Protein AF-A0A2S4UI83-F1 (afdb_monomer_lite)

Radius of gyration: 18.92 Å; chains: 1; bounding box: 52×39×57 Å

Sequence (212 aa):
MAEILNHMSTFKTELYKYRIEGSSITFVKGRKLMTTFDTHEILIRLSNENSVIPFRKQIEPRILQILRGFNLYHNWLSRKGLDLELIGKQNAYEDLLEWFWKILFEGTQGRLPLLGWVAIQYPLRNPEVFFNSDAQKYIVELLSGDLKVTLERCFESSIKLMGYWYQDTSEAMKNRLLVPGQYSGTTYSEDVYFKMVAWILEGKPKPENTQE

Foldseek 3Di:
DVVVVVQPDDDDPQPDKDDDPPFQWIWGWDDADPDPARKTKIWIAGHDPPGGDDCVPFQVVLVLLLLLLLVVVLVVCLVVVNCCVPPVDRPCSVVLVVVLCCQAEPADVQADHNGTIDIDHPPDDPNVSNQVQPLSRLSRCSRHPPDDCDNVNSNVSNVVSVVSVVVVVVVVVVVPVVDDDDDDDDPPDVVVVVVSVCVSVVPDDDPDPPDD

pLDDT: mean 71.03, std 20.49, range [28.72, 94.56]

Organism: NCBI:txid27350

Secondary structure (DSSP, 8-state):
-HHHHHTT---S----EEE-TTSSEEEEEEEEPSSSS-EEEEEEEEB-SSSBPPIIIIIHHHHHHHHHHHHHHHHHHHTTTHHHHHHS-TTTHHHHHHHHHIIIII-BTTB--SSEEEEEESSPSSGGGGG-SHHHHHHHHHHH--S---HHHHHHHHHHHHHHHHHHHHHHHHHHTT-----PPPSSSHHHHHHHHHHHHH----------

Structure (mmCIF, N/CA/C/O backbone):
data_AF-A0A2S4UI83-F1
#
_entry.id   AF-A0A2S4UI83-F1
#
loop_
_atom_site.group_PDB
_atom_site.id
_atom_site.type_symbol
_atom_site.label_atom_id
_atom_site.label_alt_id
_atom_site.label_comp_id
_atom_site.label_asym_id
_atom_site.label_entity_id
_atom_site.label_seq_id
_atom_site.pdbx_PDB_ins_code
_atom_site.Cartn_x
_atom_site.Cartn_y
_atom_site.Cartn_z
_atom_site.occupancy
_atom_site.B_iso_or_equiv
_atom_site.auth_seq_id
_atom_site.auth_comp_id
_atom_site.auth_asym_id
_atom_site.auth_atom_id
_atom_site.pdbx_PDB_model_num
ATOM 1 N N . MET A 1 1 ? 12.923 -9.806 9.312 1.00 36.00 1 MET A N 1
ATOM 2 C CA . MET A 1 1 ? 13.731 -8.568 9.159 1.00 36.00 1 MET A CA 1
ATOM 3 C C . MET A 1 1 ? 14.741 -8.645 8.012 1.00 36.00 1 MET A C 1
ATOM 5 O O . MET A 1 1 ? 14.872 -7.647 7.316 1.00 36.00 1 MET A O 1
ATOM 9 N N . ALA A 1 2 ? 15.401 -9.787 7.765 1.00 31.81 2 ALA A N 1
ATOM 10 C CA . ALA A 1 2 ? 16.357 -9.954 6.657 1.00 31.81 2 ALA A CA 1
ATOM 11 C C . ALA A 1 2 ? 15.720 -10.052 5.247 1.00 31.81 2 ALA A C 1
ATOM 13 O O . ALA A 1 2 ? 16.340 -9.646 4.272 1.00 31.81 2 ALA A O 1
ATOM 14 N N . GLU A 1 3 ? 14.471 -10.509 5.112 1.00 33.22 3 GLU A N 1
ATOM 15 C CA . GLU A 1 3 ? 13.837 -10.658 3.785 1.00 33.22 3 GLU A CA 1
ATOM 16 C C . GLU A 1 3 ? 13.307 -9.361 3.176 1.00 33.22 3 GLU A C 1
ATOM 18 O O . GLU A 1 3 ? 13.450 -9.153 1.978 1.00 33.22 3 GLU A O 1
ATOM 23 N N . ILE A 1 4 ? 12.790 -8.435 3.992 1.00 39.81 4 ILE A N 1
ATOM 24 C CA . ILE A 1 4 ? 12.448 -7.076 3.530 1.00 39.81 4 ILE A CA 1
ATOM 25 C C . ILE A 1 4 ? 13.712 -6.367 3.009 1.00 39.81 4 ILE A C 1
ATOM 27 O O . ILE A 1 4 ? 13.647 -5.587 2.064 1.00 39.81 4 ILE A O 1
ATOM 31 N N . LEU A 1 5 ? 14.876 -6.669 3.601 1.00 39.56 5 LEU A N 1
ATOM 32 C CA . LEU A 1 5 ? 16.176 -6.203 3.114 1.00 39.56 5 LEU A CA 1
ATOM 33 C C . LEU A 1 5 ? 16.547 -6.871 1.781 1.00 39.56 5 LEU A C 1
ATOM 35 O O . LEU A 1 5 ? 16.911 -6.149 0.859 1.00 39.56 5 LEU A O 1
ATOM 39 N N . ASN A 1 6 ? 16.359 -8.187 1.625 1.00 42.47 6 ASN A N 1
ATOM 40 C CA . ASN A 1 6 ? 16.576 -8.870 0.339 1.00 42.47 6 ASN A CA 1
ATOM 41 C C . ASN A 1 6 ? 15.631 -8.388 -0.774 1.00 42.47 6 ASN A C 1
ATOM 43 O O . ASN A 1 6 ? 16.044 -8.310 -1.927 1.00 42.47 6 ASN A O 1
ATOM 47 N N . HIS A 1 7 ? 14.409 -7.971 -0.440 1.00 42.31 7 HIS A N 1
ATOM 48 C CA . HIS A 1 7 ? 13.502 -7.299 -1.372 1.00 42.31 7 HIS A CA 1
ATOM 49 C C . HIS A 1 7 ? 13.848 -5.823 -1.625 1.00 42.31 7 HIS A C 1
ATOM 51 O O . HIS A 1 7 ? 13.119 -5.149 -2.339 1.00 42.31 7 HIS A O 1
ATOM 57 N N . MET A 1 8 ? 14.925 -5.257 -1.080 1.00 43.47 8 MET A N 1
ATOM 58 C CA . MET A 1 8 ? 15.298 -3.861 -1.368 1.00 43.47 8 MET A CA 1
ATOM 59 C C . MET A 1 8 ? 16.784 -3.660 -1.674 1.00 43.47 8 MET A C 1
ATOM 61 O O . MET A 1 8 ? 17.160 -2.590 -2.150 1.00 43.47 8 MET A O 1
ATOM 65 N N . SER A 1 9 ? 17.636 -4.662 -1.451 1.00 47.75 9 SER A N 1
ATOM 66 C CA . SER A 1 9 ? 19.076 -4.553 -1.664 1.00 47.75 9 SER A CA 1
ATOM 67 C C . SER A 1 9 ? 19.537 -5.319 -2.897 1.00 47.75 9 SER A C 1
ATOM 69 O O . SER A 1 9 ? 20.187 -6.355 -2.769 1.00 47.75 9 SER A O 1
ATOM 71 N N . THR A 1 10 ? 19.285 -4.801 -4.103 1.00 42.16 10 THR A N 1
ATOM 72 C CA . THR A 1 10 ? 20.237 -5.024 -5.205 1.00 42.16 10 THR A CA 1
ATOM 73 C C . THR A 1 10 ? 20.115 -4.016 -6.355 1.00 42.16 10 THR A C 1
ATOM 75 O O . THR A 1 10 ? 19.073 -3.881 -6.985 1.00 42.16 10 THR A O 1
ATOM 78 N N . PHE A 1 11 ? 21.268 -3.404 -6.644 1.00 41.50 11 PHE A N 1
ATOM 79 C CA . PHE A 1 11 ? 21.777 -2.855 -7.908 1.00 41.50 11 PHE A CA 1
ATOM 80 C C . PHE A 1 11 ? 22.062 -1.353 -7.995 1.00 41.50 11 PHE A C 1
ATOM 82 O O . PHE A 1 11 ? 21.298 -0.475 -7.616 1.00 41.50 11 PHE A O 1
ATOM 89 N N . LYS A 1 12 ? 23.273 -1.121 -8.508 1.00 41.66 12 LYS A N 1
ATOM 90 C CA . LYS A 1 12 ? 24.118 0.070 -8.429 1.00 41.66 12 LYS A CA 1
ATOM 91 C C . LYS A 1 12 ? 23.926 1.013 -9.625 1.00 41.66 12 LYS A C 1
ATOM 93 O O . LYS A 1 12 ? 24.786 1.844 -9.876 1.00 41.66 12 LYS A O 1
ATOM 98 N N . THR A 1 13 ? 22.817 0.890 -10.350 1.00 43.84 13 THR A N 1
ATOM 99 C CA . THR A 1 13 ? 22.484 1.712 -11.521 1.00 43.84 13 THR A CA 1
ATOM 100 C C . THR A 1 13 ? 20.995 1.533 -11.837 1.00 43.84 13 THR A C 1
ATOM 102 O O . THR A 1 13 ? 20.595 0.556 -12.465 1.00 43.84 13 THR A O 1
ATOM 105 N N . GLU A 1 14 ? 20.150 2.460 -11.380 1.00 55.53 14 GLU A N 1
ATOM 106 C CA . GLU A 1 14 ? 18.719 2.515 -11.725 1.00 55.53 14 GLU A CA 1
ATOM 107 C C . GLU A 1 14 ? 18.548 2.944 -13.197 1.00 55.53 14 GLU A C 1
ATOM 109 O O . GLU A 1 14 ? 18.186 4.078 -13.489 1.00 55.53 14 GLU A O 1
ATOM 114 N N . LEU A 1 15 ? 18.884 2.069 -14.148 1.00 54.88 15 LEU A N 1
ATOM 115 C CA . LEU A 1 15 ? 18.988 2.437 -15.569 1.00 54.88 15 LEU A CA 1
ATOM 116 C C . LEU A 1 15 ? 17.643 2.792 -16.219 1.00 54.88 15 LEU A C 1
ATOM 118 O O . LEU A 1 15 ? 17.623 3.553 -17.180 1.00 54.88 15 LEU A O 1
ATOM 122 N N . TYR A 1 16 ? 16.525 2.276 -15.698 1.00 70.69 16 TYR A N 1
ATOM 123 C CA . TYR A 1 16 ? 15.191 2.562 -16.230 1.00 70.69 16 TYR A CA 1
ATOM 124 C C . TYR A 1 16 ? 14.178 2.736 -15.097 1.00 70.69 16 TYR A C 1
ATOM 126 O O . TYR A 1 16 ? 13.635 1.765 -14.562 1.00 70.69 16 TYR A O 1
ATOM 134 N N . LYS A 1 17 ? 13.938 4.003 -14.746 1.00 85.19 17 LYS A N 1
ATOM 135 C CA . LYS A 1 17 ? 12.901 4.455 -13.815 1.00 85.19 17 LYS A CA 1
ATOM 136 C C . LYS A 1 17 ? 11.744 5.043 -14.620 1.00 85.19 17 LYS A C 1
ATOM 138 O O . LYS A 1 17 ? 11.962 5.932 -15.437 1.00 85.19 17 LYS A O 1
ATOM 143 N N . TYR A 1 18 ? 10.526 4.581 -14.366 1.00 88.69 18 TYR A N 1
ATOM 144 C CA . TYR A 1 18 ? 9.310 5.126 -14.968 1.00 88.69 18 TYR A CA 1
ATOM 145 C C . TYR A 1 18 ? 8.289 5.428 -13.869 1.00 88.69 18 TYR A C 1
ATOM 147 O O . TYR A 1 18 ? 7.994 4.568 -13.042 1.00 88.69 18 TYR A O 1
ATOM 155 N N . ARG A 1 19 ? 7.781 6.661 -13.830 1.00 90.62 19 ARG A N 1
ATOM 156 C CA . ARG A 1 19 ? 6.755 7.105 -12.879 1.00 90.62 19 ARG A CA 1
ATOM 157 C C . ARG A 1 19 ? 5.430 7.223 -13.619 1.00 90.62 19 ARG A C 1
ATOM 159 O O . ARG A 1 19 ? 5.404 7.792 -14.706 1.00 90.62 19 ARG A O 1
ATOM 166 N N . ILE A 1 20 ? 4.360 6.698 -13.028 1.00 90.12 20 ILE A N 1
ATOM 167 C CA . ILE A 1 20 ? 3.009 6.871 -13.571 1.00 90.12 20 ILE A CA 1
ATOM 168 C C . ILE A 1 20 ? 2.641 8.355 -13.461 1.00 90.12 20 ILE A C 1
ATOM 170 O O . ILE A 1 20 ? 2.800 8.961 -12.398 1.00 90.12 20 ILE A O 1
ATOM 174 N N . GLU A 1 21 ? 2.172 8.945 -14.557 1.00 87.62 21 GLU A N 1
ATOM 175 C CA . GLU A 1 21 ? 1.769 10.351 -14.592 1.00 87.62 21 GLU A CA 1
ATOM 176 C C . GLU A 1 21 ? 0.662 10.631 -13.561 1.00 87.62 21 GLU A C 1
ATOM 178 O O . GLU A 1 21 ? -0.257 9.833 -13.381 1.00 87.62 21 GLU A O 1
ATOM 183 N N . GLY A 1 22 ? 0.788 11.735 -12.817 1.00 86.44 22 GLY A N 1
ATOM 184 C CA . GLY A 1 22 ? -0.161 12.105 -11.760 1.00 86.44 22 GLY A CA 1
ATOM 185 C C . GLY A 1 22 ? -0.155 11.211 -10.509 1.00 86.44 22 GLY A C 1
ATOM 186 O O . GLY A 1 22 ? -0.971 11.421 -9.619 1.00 86.44 22 GLY A O 1
ATOM 187 N N . SER A 1 23 ? 0.754 10.236 -10.398 1.00 90.31 23 SER A N 1
ATOM 188 C CA . SER A 1 23 ? 0.826 9.300 -9.267 1.00 90.31 23 SER A CA 1
ATOM 189 C C . SER A 1 23 ? 2.215 9.274 -8.631 1.00 90.31 23 SER A C 1
ATOM 191 O O . SER A 1 23 ? 3.221 9.562 -9.272 1.00 90.31 23 SER A O 1
ATOM 193 N N . SER A 1 24 ? 2.313 8.910 -7.351 1.00 93.44 24 SER A N 1
ATOM 194 C CA . SER A 1 24 ? 3.603 8.683 -6.675 1.00 93.44 24 SER A CA 1
ATOM 195 C C . SER A 1 24 ? 4.208 7.310 -6.994 1.00 93.44 24 SER A C 1
ATOM 197 O O . SER A 1 24 ? 5.341 7.027 -6.604 1.00 93.44 24 SER A O 1
ATOM 199 N N . ILE A 1 25 ? 3.489 6.447 -7.717 1.00 94.56 25 ILE A N 1
ATOM 200 C CA . ILE A 1 25 ? 3.951 5.104 -8.074 1.00 94.56 25 ILE A CA 1
ATOM 201 C C . ILE A 1 25 ? 5.057 5.180 -9.123 1.00 94.56 25 ILE A C 1
ATOM 203 O O . ILE A 1 25 ? 4.928 5.795 -10.182 1.00 94.56 25 ILE A O 1
ATOM 207 N N . THR A 1 26 ? 6.160 4.511 -8.818 1.00 93.06 26 THR A N 1
ATOM 208 C CA . THR A 1 26 ? 7.341 4.428 -9.663 1.00 93.06 26 THR A CA 1
ATOM 209 C C . THR A 1 26 ? 7.757 2.980 -9.834 1.00 93.06 26 THR A C 1
ATOM 211 O O . THR A 1 26 ? 7.937 2.254 -8.857 1.00 93.06 26 THR A O 1
ATOM 214 N N . PHE A 1 27 ? 8.005 2.608 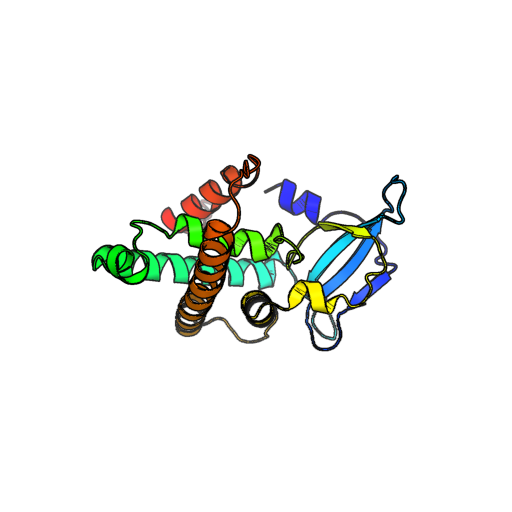-11.081 1.00 91.94 27 PHE A N 1
ATOM 215 C CA . PHE A 1 27 ? 8.629 1.360 -11.468 1.00 91.94 27 PHE A CA 1
ATOM 216 C C . PHE A 1 27 ? 10.127 1.553 -11.661 1.00 91.94 27 PHE A C 1
ATOM 218 O O . PHE A 1 27 ? 10.575 2.508 -12.303 1.00 91.94 27 PHE A O 1
ATOM 225 N N . VAL A 1 28 ? 10.906 0.616 -11.136 1.00 89.75 28 VAL A N 1
ATOM 226 C CA . VAL A 1 28 ? 12.334 0.494 -11.416 1.00 89.75 28 VAL A CA 1
ATOM 227 C C . VAL A 1 28 ? 12.568 -0.862 -12.044 1.00 89.75 28 VAL A C 1
ATOM 229 O O . VAL A 1 28 ? 12.290 -1.897 -11.437 1.00 89.75 28 VAL A O 1
ATOM 232 N N . LYS A 1 29 ? 13.071 -0.851 -13.277 1.00 87.81 29 LYS A N 1
ATOM 233 C CA . LYS A 1 29 ? 13.387 -2.075 -14.001 1.00 87.81 29 LYS A CA 1
ATOM 234 C C . LYS A 1 29 ? 14.590 -2.762 -13.356 1.00 87.81 29 LYS A C 1
ATOM 236 O O . LYS A 1 29 ? 15.672 -2.183 -13.290 1.00 87.81 29 LYS A O 1
ATOM 241 N N . GLY A 1 30 ? 14.390 -3.991 -12.902 1.00 84.50 30 GLY A N 1
ATOM 242 C CA . GLY A 1 30 ? 15.438 -4.898 -12.458 1.00 84.50 30 GLY A CA 1
ATOM 243 C C . GLY A 1 30 ? 15.904 -5.823 -13.579 1.00 84.50 30 GLY A C 1
ATOM 244 O O . GLY A 1 30 ? 15.916 -5.464 -14.762 1.00 84.50 30 GLY A O 1
ATOM 245 N N . ARG A 1 31 ? 16.317 -7.036 -13.203 1.00 82.12 31 ARG A N 1
ATOM 246 C CA . ARG A 1 31 ? 16.837 -8.028 -14.152 1.00 82.12 31 ARG A CA 1
ATOM 247 C C . ARG A 1 31 ? 15.729 -8.616 -15.026 1.00 82.12 31 ARG A C 1
ATOM 249 O O . ARG A 1 31 ? 14.580 -8.760 -14.611 1.00 82.12 31 ARG A O 1
ATOM 256 N N . LYS A 1 32 ? 16.108 -9.003 -16.242 1.00 83.38 32 LYS A N 1
ATOM 257 C CA . LYS A 1 32 ? 15.276 -9.836 -17.110 1.00 83.38 32 LYS A CA 1
ATOM 258 C C . LYS A 1 32 ? 15.255 -11.264 -16.571 1.00 83.38 32 LYS A C 1
ATOM 260 O O . LYS A 1 32 ? 16.303 -11.799 -16.210 1.00 83.38 32 LYS A O 1
ATOM 265 N N . LEU A 1 33 ? 14.077 -11.869 -16.528 1.00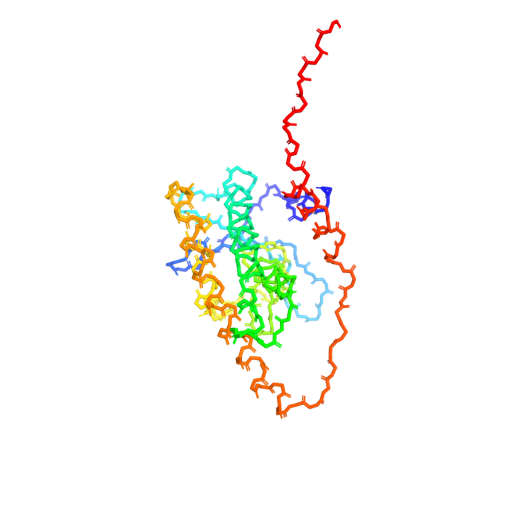 81.19 33 LEU A N 1
ATOM 266 C CA . LEU A 1 33 ? 13.908 -13.265 -16.149 1.00 81.19 33 LEU A CA 1
ATOM 267 C C . LEU A 1 33 ? 14.013 -14.151 -17.393 1.00 81.19 33 LEU A C 1
ATOM 269 O O . LEU A 1 33 ? 13.542 -13.785 -18.471 1.00 81.19 33 LEU A O 1
ATOM 273 N N . MET A 1 34 ? 14.639 -15.323 -17.253 1.00 71.75 34 MET A N 1
ATOM 274 C CA . MET A 1 34 ? 14.716 -16.314 -18.330 1.00 71.75 34 MET A CA 1
ATOM 275 C C . MET A 1 34 ? 13.373 -17.031 -18.475 1.00 71.75 34 MET A C 1
ATOM 277 O O . MET A 1 34 ? 13.178 -18.143 -17.998 1.00 71.75 34 MET A O 1
ATOM 281 N N . THR A 1 35 ? 12.431 -16.350 -19.119 1.00 70.62 35 THR A N 1
ATOM 282 C CA . THR A 1 35 ? 11.109 -16.874 -19.469 1.00 70.62 35 THR A CA 1
ATOM 283 C C . THR A 1 35 ? 10.884 -16.765 -20.975 1.00 70.62 35 THR A C 1
ATOM 285 O O . THR A 1 35 ? 11.589 -16.023 -21.655 1.00 70.62 35 THR A O 1
ATOM 288 N N . THR A 1 36 ? 9.881 -17.467 -21.504 1.00 62.25 36 THR A N 1
ATOM 289 C CA . THR A 1 36 ? 9.474 -17.381 -22.920 1.00 62.25 36 THR A CA 1
ATOM 290 C C . THR A 1 36 ? 8.979 -15.987 -23.332 1.00 62.25 36 THR A C 1
ATOM 292 O O . THR A 1 36 ? 9.009 -15.657 -24.514 1.00 62.25 36 THR A O 1
ATOM 295 N N . PHE A 1 37 ? 8.563 -15.156 -22.371 1.00 71.44 37 PHE A N 1
ATOM 296 C CA . PHE A 1 37 ? 8.134 -13.768 -22.571 1.00 71.44 37 PHE A CA 1
ATOM 297 C C . PHE A 1 37 ? 9.197 -12.765 -22.092 1.00 71.44 37 PHE A C 1
ATOM 299 O O . PHE A 1 37 ? 10.112 -13.128 -21.350 1.00 71.44 37 PHE A O 1
ATOM 306 N N . ASP A 1 38 ? 9.062 -11.486 -22.475 1.00 80.31 38 ASP A N 1
ATOM 307 C CA . ASP A 1 38 ? 9.945 -10.387 -22.038 1.00 80.31 38 ASP A CA 1
ATOM 308 C C . ASP A 1 38 ? 9.658 -9.949 -20.583 1.00 80.31 38 ASP A C 1
ATOM 310 O O . ASP A 1 38 ? 9.356 -8.794 -20.271 1.00 80.31 38 ASP A O 1
ATOM 314 N N . THR A 1 39 ? 9.697 -10.925 -19.677 1.00 87.00 39 THR A N 1
ATOM 315 C CA . THR A 1 39 ? 9.399 -10.771 -18.255 1.00 87.00 39 THR A CA 1
ATOM 316 C C . THR A 1 39 ? 10.611 -10.217 -17.524 1.00 87.00 39 THR A C 1
ATOM 318 O O . THR A 1 39 ? 11.738 -10.684 -17.697 1.00 87.00 39 THR A O 1
ATOM 321 N N . HIS A 1 40 ? 10.375 -9.235 -16.668 1.00 86.50 40 HIS A N 1
ATOM 322 C CA . HIS A 1 40 ? 11.391 -8.595 -15.852 1.00 86.50 40 HIS A CA 1
ATOM 323 C C . HIS A 1 40 ? 10.943 -8.558 -14.393 1.00 86.50 40 HIS A C 1
ATOM 325 O O . HIS A 1 40 ? 9.750 -8.487 -14.099 1.00 86.50 40 HIS A O 1
ATOM 331 N N . GLU A 1 41 ? 11.912 -8.570 -13.483 1.00 88.81 41 GLU A N 1
ATOM 332 C CA . GLU A 1 41 ? 11.679 -8.143 -12.108 1.00 88.81 41 GLU A CA 1
ATOM 333 C C . GLU A 1 41 ? 11.566 -6.624 -12.093 1.00 88.81 41 GLU A C 1
ATOM 335 O O . GLU A 1 41 ? 12.480 -5.921 -12.524 1.00 88.81 41 GLU A O 1
ATOM 340 N N . ILE A 1 42 ? 10.442 -6.113 -11.612 1.00 89.06 42 ILE A N 1
ATOM 341 C CA . ILE A 1 42 ? 10.159 -4.689 -11.511 1.00 89.06 42 ILE A CA 1
ATOM 342 C C . ILE A 1 42 ? 9.927 -4.355 -10.044 1.00 89.06 42 ILE A C 1
ATOM 344 O O . ILE A 1 42 ? 9.073 -4.954 -9.395 1.00 89.06 42 ILE A O 1
ATOM 348 N N . LEU A 1 43 ? 10.675 -3.385 -9.525 1.00 89.69 43 LEU A N 1
ATOM 349 C CA . LEU A 1 43 ? 10.438 -2.836 -8.196 1.00 89.69 43 LEU A CA 1
ATOM 350 C C . LEU A 1 43 ? 9.400 -1.723 -8.294 1.00 89.69 43 LEU A C 1
ATOM 352 O O . LEU A 1 43 ? 9.626 -0.716 -8.969 1.00 89.69 43 LEU A O 1
ATOM 356 N N . ILE A 1 44 ? 8.296 -1.891 -7.577 1.00 91.25 44 ILE A N 1
ATOM 357 C CA . ILE A 1 44 ? 7.281 -0.869 -7.356 1.00 91.25 44 ILE A CA 1
ATOM 358 C C . ILE A 1 44 ? 7.620 -0.147 -6.052 1.00 91.25 44 ILE A C 1
ATOM 360 O O . ILE A 1 44 ? 7.839 -0.764 -5.005 1.00 91.25 44 ILE A O 1
ATOM 364 N N . ARG A 1 45 ? 7.708 1.180 -6.112 1.00 92.88 45 ARG A N 1
ATOM 365 C CA . ARG A 1 45 ? 7.981 2.035 -4.951 1.00 92.88 45 ARG A CA 1
ATOM 366 C C . ARG A 1 45 ? 7.324 3.398 -5.103 1.00 92.88 45 ARG A C 1
ATOM 368 O O . ARG A 1 45 ? 6.951 3.795 -6.204 1.00 92.88 45 ARG A O 1
ATOM 375 N N . LEU A 1 46 ? 7.263 4.149 -4.008 1.00 93.56 46 LEU A N 1
ATOM 376 C CA . LEU A 1 46 ? 6.737 5.512 -4.013 1.00 93.56 46 LEU A CA 1
ATOM 377 C C . LEU A 1 46 ? 7.862 6.541 -4.167 1.00 93.56 46 LEU A C 1
ATOM 379 O O . LEU A 1 46 ? 8.928 6.421 -3.559 1.00 93.56 46 LEU A O 1
ATOM 383 N N . SER A 1 47 ? 7.639 7.546 -5.006 1.00 90.69 47 SER A N 1
ATOM 384 C CA . SER A 1 47 ? 8.539 8.682 -5.210 1.00 90.69 47 SER A CA 1
ATOM 385 C C . SER A 1 47 ? 7.742 9.977 -5.313 1.00 90.69 47 SER A C 1
ATOM 387 O O . SER A 1 47 ? 6.665 9.997 -5.907 1.00 90.69 47 SER A O 1
ATOM 389 N N . ASN A 1 48 ? 8.323 11.056 -4.801 1.00 85.94 48 ASN A N 1
ATOM 390 C CA . ASN A 1 48 ? 7.870 12.418 -5.061 1.00 85.94 48 ASN A CA 1
ATOM 391 C C . ASN A 1 48 ? 8.531 12.925 -6.356 1.00 85.94 48 ASN A C 1
ATOM 393 O O . ASN A 1 48 ? 9.306 12.205 -6.992 1.00 85.94 48 ASN A O 1
ATOM 397 N N . GLU A 1 49 ? 8.247 14.169 -6.750 1.00 78.88 49 GLU A N 1
ATOM 398 C CA . GLU A 1 49 ? 8.800 14.781 -7.974 1.00 78.88 49 GLU A CA 1
ATOM 399 C C . GLU A 1 49 ? 10.324 14.676 -8.055 1.00 78.88 49 GLU A C 1
ATOM 401 O O . GLU A 1 49 ? 10.868 14.327 -9.101 1.00 78.88 49 GLU A O 1
ATOM 406 N N . ASN A 1 50 ? 10.998 14.873 -6.921 1.00 76.19 50 ASN A N 1
ATOM 407 C CA . ASN A 1 50 ? 12.447 15.046 -6.888 1.00 76.19 50 ASN A CA 1
ATOM 408 C C . ASN A 1 50 ? 13.203 13.859 -6.278 1.00 76.19 50 ASN A C 1
ATOM 410 O O . ASN A 1 50 ? 14.425 13.784 -6.398 1.00 76.19 50 ASN A O 1
ATOM 414 N N . SER A 1 51 ? 12.526 12.932 -5.593 1.00 85.38 51 SER A N 1
ATOM 415 C CA . SER A 1 51 ? 13.214 11.886 -4.828 1.00 85.38 51 SER A CA 1
ATOM 416 C C . SER A 1 51 ? 12.344 10.671 -4.524 1.00 85.38 51 SER A C 1
ATOM 418 O O . SER A 1 51 ? 11.116 10.715 -4.548 1.00 85.38 51 SER A O 1
ATOM 420 N N . VAL A 1 52 ? 13.007 9.550 -4.241 1.00 87.88 52 VAL A N 1
ATOM 421 C CA . VAL A 1 52 ? 12.357 8.328 -3.755 1.00 87.88 52 VAL A CA 1
ATOM 422 C C . VAL A 1 52 ? 11.952 8.528 -2.301 1.00 87.88 52 VAL A C 1
ATOM 424 O O . VAL A 1 52 ? 12.757 9.003 -1.496 1.00 87.88 52 VAL A O 1
ATOM 427 N N . ILE A 1 53 ? 10.734 8.121 -1.948 1.00 88.56 53 ILE A N 1
ATOM 428 C CA . ILE A 1 53 ? 10.266 8.182 -0.566 1.00 88.56 53 ILE A CA 1
ATOM 429 C C . ILE A 1 53 ? 10.929 7.036 0.213 1.00 88.56 53 ILE A C 1
ATOM 431 O O . ILE A 1 53 ? 10.745 5.863 -0.126 1.00 88.56 53 ILE A O 1
ATOM 435 N N . PRO A 1 54 ? 11.717 7.328 1.261 1.00 86.19 54 PRO A N 1
ATOM 436 C CA . PRO A 1 54 ? 12.441 6.301 1.994 1.00 86.19 54 PRO A CA 1
ATOM 437 C C . PRO A 1 54 ? 11.474 5.437 2.808 1.00 86.19 54 PRO A C 1
ATOM 439 O O . PRO A 1 54 ? 10.844 5.920 3.752 1.00 86.19 54 PRO A O 1
ATOM 442 N N . PHE A 1 55 ? 11.424 4.138 2.499 1.00 84.12 55 PHE A N 1
ATOM 443 C CA . PHE A 1 55 ? 10.494 3.201 3.133 1.00 84.12 55 PHE A CA 1
ATOM 444 C C . PHE A 1 55 ? 10.564 3.249 4.668 1.00 84.12 55 PHE A C 1
ATOM 446 O O . PHE A 1 55 ? 9.586 3.594 5.318 1.00 84.12 55 PHE A O 1
ATOM 453 N N . ARG A 1 56 ? 11.749 3.021 5.250 1.00 82.94 56 ARG A N 1
ATOM 454 C CA . ARG A 1 56 ? 11.955 2.971 6.712 1.00 82.94 56 ARG A CA 1
ATOM 455 C C . ARG A 1 56 ? 11.684 4.294 7.433 1.00 82.94 56 ARG A C 1
ATOM 457 O O . ARG A 1 56 ? 11.261 4.300 8.582 1.00 82.94 56 ARG A O 1
ATOM 464 N N . LYS A 1 57 ? 11.988 5.425 6.788 1.00 83.62 57 LYS A N 1
ATOM 465 C CA . LYS A 1 57 ? 11.908 6.746 7.434 1.00 83.62 57 LYS A CA 1
ATOM 466 C C . LYS A 1 57 ? 10.534 7.393 7.289 1.00 83.62 57 LYS A C 1
ATOM 468 O O . LYS A 1 57 ? 10.200 8.242 8.106 1.00 83.62 57 LYS A O 1
ATOM 473 N N . GLN A 1 58 ? 9.776 7.037 6.253 1.00 86.06 58 GLN A N 1
ATOM 474 C CA . GLN A 1 58 ? 8.515 7.707 5.933 1.00 86.06 58 GLN A CA 1
ATOM 475 C C . GLN A 1 58 ? 7.353 6.737 5.719 1.00 86.06 58 GLN A C 1
ATOM 477 O O . GLN A 1 58 ? 6.312 6.933 6.333 1.00 86.06 58 GLN A O 1
ATOM 482 N N . ILE A 1 59 ? 7.511 5.684 4.916 1.00 88.94 59 ILE A N 1
ATOM 483 C CA . ILE A 1 59 ? 6.394 4.787 4.568 1.00 88.94 59 ILE A CA 1
ATOM 484 C C . ILE A 1 59 ? 6.019 3.874 5.743 1.00 88.94 59 ILE A C 1
ATOM 486 O O . ILE A 1 59 ? 4.864 3.841 6.155 1.00 88.94 59 ILE A O 1
ATOM 490 N N . GLU A 1 60 ? 6.987 3.160 6.318 1.00 87.25 60 GLU A N 1
ATOM 491 C CA . GLU A 1 60 ? 6.766 2.212 7.417 1.00 87.25 60 GLU A CA 1
ATOM 492 C C . GLU A 1 60 ? 6.120 2.874 8.649 1.00 87.25 60 GLU A C 1
ATOM 494 O O . GLU A 1 60 ? 5.117 2.345 9.129 1.00 87.25 60 GLU A O 1
ATOM 499 N N . PRO A 1 61 ? 6.572 4.052 9.132 1.00 85.94 61 PRO A N 1
ATOM 500 C CA . PRO A 1 61 ? 5.888 4.745 10.224 1.00 85.94 61 PRO A CA 1
ATOM 501 C C . PRO A 1 61 ? 4.412 5.051 9.936 1.00 85.94 61 PRO A C 1
ATOM 503 O O . PRO A 1 61 ? 3.584 4.940 10.839 1.00 85.94 61 PRO A O 1
ATOM 506 N N . ARG A 1 62 ? 4.072 5.397 8.686 1.00 88.25 62 ARG A N 1
ATOM 507 C CA . ARG A 1 62 ? 2.690 5.681 8.266 1.00 88.25 62 ARG A CA 1
ATOM 508 C C . ARG A 1 62 ? 1.846 4.411 8.219 1.00 88.25 62 ARG A C 1
ATOM 510 O O . ARG A 1 62 ? 0.726 4.416 8.721 1.00 88.25 62 ARG A O 1
ATOM 517 N N . ILE A 1 63 ? 2.398 3.312 7.700 1.00 89.50 63 ILE A N 1
ATOM 518 C CA . ILE A 1 63 ? 1.756 1.989 7.747 1.00 89.50 63 ILE A CA 1
ATOM 519 C C . ILE A 1 63 ? 1.455 1.614 9.203 1.00 89.50 63 ILE A C 1
ATOM 521 O O . ILE A 1 63 ? 0.314 1.306 9.532 1.00 89.50 63 ILE A O 1
ATOM 525 N N . LEU A 1 64 ? 2.439 1.717 10.102 1.00 87.75 64 LEU A N 1
ATOM 526 C CA . LEU A 1 64 ? 2.257 1.399 11.523 1.00 87.75 64 LEU A CA 1
ATOM 527 C C . LEU A 1 64 ? 1.183 2.268 12.191 1.00 87.75 64 LEU A C 1
ATOM 529 O O . LEU A 1 64 ? 0.451 1.799 13.059 1.00 87.75 64 LEU A O 1
ATOM 533 N N . GLN A 1 65 ? 1.074 3.534 11.799 1.00 85.00 65 GLN A N 1
ATOM 534 C CA . GLN A 1 65 ? 0.041 4.441 12.291 1.00 85.00 65 GLN A CA 1
ATOM 535 C C . GLN A 1 65 ? -1.366 4.061 11.819 1.00 85.00 65 GLN A C 1
ATOM 537 O O . GLN A 1 65 ? -2.295 4.102 12.626 1.00 85.00 65 GLN A O 1
ATOM 542 N N . ILE A 1 66 ? -1.516 3.642 10.560 1.00 88.19 66 ILE A N 1
ATOM 543 C CA . ILE A 1 66 ? -2.777 3.105 10.029 1.00 88.19 66 ILE A CA 1
ATOM 544 C C . ILE A 1 66 ? -3.158 1.826 10.786 1.00 88.19 66 ILE A C 1
ATOM 546 O O . ILE A 1 66 ? -4.270 1.722 11.295 1.00 88.19 66 ILE A O 1
ATOM 550 N N . LEU A 1 67 ? -2.213 0.897 10.963 1.00 87.88 67 LEU A N 1
ATOM 551 C CA . LEU A 1 67 ? -2.442 -0.349 11.705 1.00 87.88 67 LEU A CA 1
ATOM 552 C C . LEU A 1 67 ? -2.878 -0.094 13.155 1.00 87.88 67 LEU A C 1
ATOM 554 O O . LEU A 1 67 ? -3.774 -0.761 13.667 1.00 87.88 67 LEU A O 1
ATOM 558 N N . ARG A 1 68 ? -2.289 0.907 13.821 1.00 84.75 68 ARG A N 1
ATOM 559 C CA . ARG A 1 68 ? -2.734 1.335 15.157 1.00 84.75 68 ARG A CA 1
ATOM 560 C C . ARG A 1 68 ? -4.175 1.836 15.144 1.00 84.75 68 ARG A C 1
ATOM 562 O O . ARG A 1 68 ? -4.925 1.509 16.058 1.00 84.75 68 ARG A O 1
ATOM 569 N N . GLY A 1 69 ? -4.561 2.612 14.134 1.00 83.44 69 GLY A N 1
ATOM 570 C CA . GLY A 1 69 ? -5.933 3.093 13.995 1.00 83.44 69 GLY A CA 1
ATOM 571 C C . GLY A 1 69 ? -6.929 1.955 13.748 1.00 83.44 69 GLY A C 1
ATOM 572 O O . GLY A 1 69 ? -7.958 1.914 14.424 1.00 83.44 69 GLY A O 1
ATOM 573 N N . PHE A 1 70 ? -6.589 0.977 12.900 1.00 86.31 70 PHE A N 1
ATOM 574 C CA . PHE A 1 70 ? -7.387 -0.245 12.739 1.00 86.31 70 PHE A CA 1
ATOM 575 C C . PHE A 1 70 ? -7.559 -0.995 14.061 1.00 86.31 70 PHE A C 1
ATOM 577 O O . PHE A 1 70 ? -8.681 -1.342 14.422 1.00 86.31 70 PHE A O 1
ATOM 584 N N . ASN A 1 71 ? -6.474 -1.196 14.816 1.00 83.38 71 ASN A N 1
ATOM 585 C CA . ASN A 1 71 ? -6.532 -1.895 16.100 1.00 83.38 71 ASN A CA 1
ATOM 586 C C . ASN A 1 71 ? -7.443 -1.173 17.106 1.00 83.38 71 ASN A C 1
ATOM 588 O O . ASN A 1 71 ? -8.250 -1.795 17.794 1.00 83.38 71 ASN A O 1
ATOM 592 N N . LEU A 1 72 ? -7.330 0.155 17.206 1.00 77.19 72 LEU A N 1
ATOM 593 C CA . LEU A 1 72 ? -8.161 0.948 18.114 1.00 77.19 72 LEU A CA 1
ATOM 594 C C . LEU A 1 72 ? -9.642 0.860 17.741 1.00 77.19 72 LEU A C 1
ATOM 596 O O . LEU A 1 72 ? -10.485 0.702 18.624 1.00 77.19 72 LEU A O 1
ATOM 600 N N . TYR A 1 73 ? -9.952 0.922 16.447 1.00 71.56 73 TYR A N 1
ATOM 601 C CA . TYR A 1 73 ? -11.326 0.844 15.972 1.00 71.56 73 TYR A CA 1
ATOM 602 C C . TYR A 1 73 ? -11.926 -0.555 16.147 1.00 71.56 73 TYR A C 1
ATOM 604 O O . TYR A 1 73 ? -13.041 -0.669 16.650 1.00 71.56 73 TYR A O 1
ATOM 612 N N . HIS A 1 74 ? -11.174 -1.620 15.847 1.00 71.75 74 HIS A N 1
ATOM 613 C CA . HIS A 1 74 ? -11.620 -2.990 16.104 1.00 71.75 74 HIS A CA 1
ATOM 614 C C . HIS A 1 74 ? -11.926 -3.222 17.589 1.00 71.75 74 HIS A C 1
ATOM 616 O O . HIS A 1 74 ? -13.003 -3.699 17.937 1.00 71.75 74 HIS A O 1
ATOM 622 N N . ASN A 1 75 ? -11.026 -2.804 18.485 1.00 71.44 75 ASN A N 1
ATOM 623 C CA . ASN A 1 75 ? -11.260 -2.912 19.925 1.00 71.44 75 ASN A CA 1
ATOM 624 C C . ASN A 1 75 ? -12.495 -2.116 20.377 1.00 71.44 75 ASN A C 1
ATOM 626 O O . ASN A 1 75 ? -13.184 -2.519 21.315 1.00 71.44 75 ASN A O 1
ATOM 630 N N . TRP A 1 76 ? -12.785 -0.986 19.729 1.00 66.88 76 TRP A N 1
ATOM 631 C CA . TRP A 1 76 ? -13.966 -0.182 20.024 1.00 66.88 76 TRP A CA 1
ATOM 632 C C . TRP A 1 76 ? -15.267 -0.839 19.532 1.00 66.88 76 TRP A C 1
ATOM 634 O O . TRP A 1 76 ? -16.216 -0.933 20.313 1.00 66.88 76 TRP A O 1
ATOM 644 N N . LEU A 1 77 ? -15.303 -1.349 18.294 1.00 63.41 77 LEU A N 1
ATOM 645 C CA . LEU A 1 77 ? -16.467 -2.048 17.735 1.00 63.41 77 LEU A CA 1
ATOM 646 C C . LEU A 1 77 ? -16.756 -3.371 18.447 1.00 63.41 77 LEU A C 1
ATOM 648 O O . LEU A 1 77 ? -17.903 -3.630 18.818 1.00 63.41 77 LEU A O 1
ATOM 652 N N . SER A 1 78 ? -15.721 -4.176 18.694 1.00 64.12 78 SER A N 1
ATOM 653 C CA . SER A 1 78 ? -15.833 -5.468 19.377 1.00 64.12 78 SER A CA 1
ATOM 654 C C . SER A 1 78 ? -16.419 -5.305 20.785 1.00 64.12 78 SER A C 1
ATOM 656 O O . SER A 1 78 ? -17.375 -5.990 21.150 1.00 64.12 78 SER A O 1
ATOM 658 N N . ARG A 1 79 ? -15.976 -4.285 21.542 1.00 62.91 79 ARG A N 1
ATOM 659 C CA . ARG A 1 79 ? -16.548 -3.935 22.862 1.00 62.91 79 ARG A CA 1
ATOM 660 C C . ARG A 1 79 ? -18.032 -3.566 22.828 1.00 62.91 79 ARG A C 1
ATOM 662 O O . ARG A 1 79 ? -18.678 -3.576 23.875 1.00 62.91 79 ARG A O 1
ATOM 669 N N . LYS A 1 80 ? -18.561 -3.186 21.667 1.00 63.50 80 LYS A N 1
ATOM 670 C CA . LYS A 1 80 ? -19.965 -2.811 21.470 1.00 63.50 80 LYS A CA 1
ATOM 671 C C . LYS A 1 80 ? -20.770 -3.876 20.722 1.00 63.50 80 LYS A C 1
ATOM 673 O O . LYS A 1 80 ? -21.951 -3.651 20.497 1.00 63.50 80 LYS A O 1
ATOM 678 N N . GLY A 1 81 ? -20.165 -5.010 20.353 1.00 58.78 81 GLY A N 1
ATOM 679 C CA . GLY A 1 81 ? -20.812 -6.050 19.544 1.00 58.78 81 GLY A CA 1
ATOM 680 C C . GLY A 1 81 ? -21.101 -5.630 18.097 1.00 58.78 81 GLY A C 1
ATOM 681 O O . GLY A 1 81 ? -21.754 -6.370 17.367 1.00 58.78 81 GLY A O 1
ATOM 682 N N . LEU A 1 82 ? -20.595 -4.469 17.669 1.00 57.47 82 LEU A N 1
ATOM 683 C CA . LEU A 1 82 ? -20.926 -3.849 16.385 1.00 57.47 82 LEU A CA 1
ATOM 684 C C . LEU A 1 82 ? -20.285 -4.562 15.192 1.00 57.47 82 LEU A C 1
ATOM 686 O O . LEU A 1 82 ? -20.804 -4.452 14.087 1.00 57.47 82 LEU A O 1
ATOM 690 N N . ASP A 1 83 ? -19.200 -5.317 15.395 1.00 56.22 83 ASP A N 1
ATOM 691 C CA . ASP A 1 83 ? -18.635 -6.172 14.342 1.00 56.22 83 ASP A CA 1
ATOM 692 C C . ASP A 1 83 ? -19.707 -7.161 13.842 1.00 56.22 83 ASP A C 1
ATOM 694 O O . ASP A 1 83 ? -19.966 -7.281 12.651 1.00 56.22 83 ASP A O 1
ATOM 698 N N . LEU A 1 84 ? -20.451 -7.808 14.740 1.00 58.38 84 LEU A N 1
ATOM 699 C CA . LEU A 1 84 ? -21.491 -8.743 14.311 1.00 58.38 84 LEU A CA 1
ATOM 700 C C . LEU A 1 84 ? -22.619 -8.045 13.528 1.00 58.38 84 LEU A C 1
ATOM 702 O O . LEU A 1 84 ? -23.097 -8.594 12.539 1.00 58.38 84 LEU A O 1
ATOM 706 N N . GLU A 1 85 ? -23.018 -6.840 13.938 1.00 54.00 85 GLU A N 1
ATOM 707 C CA . GLU A 1 85 ? -24.093 -6.079 13.285 1.00 54.00 85 GLU A CA 1
ATOM 708 C C . GLU A 1 85 ? -23.685 -5.500 11.926 1.00 54.00 85 GLU A C 1
ATOM 710 O O . GLU A 1 85 ? -24.477 -5.517 10.985 1.00 54.00 85 GLU A O 1
ATOM 715 N N . LEU A 1 86 ? -22.459 -4.988 11.806 1.00 52.94 86 LEU A N 1
ATOM 716 C CA . LEU A 1 86 ? -22.000 -4.299 10.601 1.00 52.94 86 LEU A CA 1
ATOM 717 C C . LEU A 1 86 ? -21.561 -5.270 9.504 1.00 52.94 86 LEU A C 1
ATOM 719 O O . LEU A 1 86 ? -21.706 -4.960 8.322 1.00 52.94 86 LEU A O 1
ATOM 723 N N . ILE A 1 87 ? -20.989 -6.416 9.883 1.00 55.38 87 ILE A N 1
ATOM 724 C CA . ILE A 1 87 ? -20.279 -7.292 8.937 1.00 55.38 87 ILE A CA 1
ATOM 725 C C . ILE A 1 87 ? -20.667 -8.758 9.036 1.00 55.38 87 ILE A C 1
ATOM 727 O O . ILE A 1 87 ? -20.135 -9.582 8.293 1.00 55.38 87 ILE A O 1
ATOM 731 N N . GLY A 1 88 ? -21.580 -9.106 9.947 1.00 55.22 88 GLY A N 1
ATOM 732 C CA . GLY A 1 88 ? -22.059 -10.478 10.117 1.00 55.22 88 GLY A CA 1
ATOM 733 C C . GLY A 1 88 ? -20.979 -11.462 10.572 1.00 55.22 88 GLY A C 1
ATOM 734 O O . GLY A 1 88 ? -21.209 -12.670 10.552 1.00 55.22 88 GLY A O 1
ATOM 735 N N . LYS A 1 89 ? -19.799 -10.969 10.973 1.00 63.03 89 LYS A N 1
ATOM 736 C CA . LYS A 1 89 ? -18.646 -11.767 11.395 1.00 63.03 89 LYS A CA 1
ATOM 737 C C . LYS A 1 89 ? -18.100 -11.211 12.705 1.00 63.03 89 LYS A C 1
ATOM 739 O O . LYS A 1 89 ? -17.854 -10.017 12.830 1.00 63.03 89 LYS A O 1
ATOM 744 N N . GLN A 1 90 ? -17.870 -12.090 13.676 1.00 60.22 90 GLN A N 1
ATOM 745 C CA . GLN A 1 90 ? -17.088 -11.739 14.861 1.00 60.22 90 GLN A CA 1
ATOM 746 C C . GLN A 1 90 ? -15.595 -11.743 14.509 1.00 60.22 90 GLN A C 1
ATOM 748 O O . GLN A 1 90 ? -15.132 -12.643 13.811 1.00 60.22 90 GLN A O 1
ATOM 753 N N . ASN A 1 91 ? -14.841 -10.765 15.017 1.00 65.12 91 ASN A N 1
ATOM 754 C CA . ASN A 1 91 ? -13.379 -10.691 14.888 1.00 65.12 91 ASN A CA 1
ATOM 755 C C . ASN A 1 91 ? -12.854 -10.646 13.441 1.00 65.12 91 ASN A C 1
ATOM 757 O O . ASN A 1 91 ? -11.914 -11.349 13.087 1.00 65.12 91 ASN A O 1
ATOM 761 N N . ALA A 1 92 ? -13.412 -9.785 12.592 1.00 72.75 92 ALA A N 1
ATOM 762 C CA . ALA A 1 92 ? -12.933 -9.634 11.212 1.00 72.75 92 ALA A CA 1
ATOM 763 C C . ALA A 1 92 ? -11.694 -8.731 11.057 1.00 72.75 92 ALA A C 1
ATOM 765 O O . ALA A 1 92 ? -11.342 -8.320 9.953 1.00 72.75 92 ALA A O 1
ATOM 766 N N . TYR A 1 93 ? -11.033 -8.406 12.165 1.00 80.19 93 TYR A N 1
ATOM 767 C CA . TYR A 1 93 ? -9.813 -7.610 12.166 1.00 80.19 93 TYR A CA 1
ATOM 768 C C . TYR A 1 93 ? -8.688 -8.271 11.371 1.00 80.19 93 TYR A C 1
ATOM 770 O O . TYR A 1 93 ? -7.990 -7.590 10.627 1.00 80.19 93 TYR A O 1
ATOM 778 N N . GLU A 1 94 ? -8.545 -9.592 11.480 1.00 82.25 94 GLU A N 1
ATOM 779 C CA . GLU A 1 94 ? -7.514 -10.333 10.748 1.00 82.25 94 GLU A CA 1
ATOM 780 C C . GLU A 1 94 ? -7.735 -10.241 9.233 1.00 82.25 94 GLU A C 1
ATOM 782 O O . GLU A 1 94 ? -6.801 -9.937 8.497 1.00 82.25 94 GLU A O 1
ATOM 787 N N . ASP A 1 95 ? -8.986 -10.374 8.778 1.00 83.50 95 ASP A N 1
ATOM 788 C CA . ASP A 1 95 ? -9.362 -10.227 7.367 1.00 83.50 95 ASP A CA 1
ATOM 789 C C . ASP A 1 95 ? -9.062 -8.812 6.839 1.00 83.50 95 ASP A C 1
ATOM 791 O O . ASP A 1 95 ? -8.600 -8.652 5.707 1.00 83.50 95 ASP A O 1
ATOM 795 N N . LEU A 1 96 ? -9.317 -7.774 7.648 1.00 85.62 96 LEU A N 1
ATOM 796 C CA . LEU A 1 96 ? -8.987 -6.386 7.308 1.00 85.62 96 LEU A CA 1
ATOM 797 C C . LEU A 1 96 ? -7.471 -6.200 7.165 1.00 85.62 96 LEU A C 1
ATOM 799 O O . LEU A 1 96 ? -7.008 -5.549 6.225 1.00 85.62 96 LEU A O 1
ATOM 803 N N . LEU A 1 97 ? -6.694 -6.765 8.092 1.00 88.88 97 LEU A N 1
ATOM 804 C CA . LEU A 1 97 ? -5.237 -6.705 8.044 1.00 88.88 97 LEU A CA 1
ATOM 805 C C . LEU A 1 97 ? -4.681 -7.453 6.830 1.00 88.88 97 LEU A C 1
ATOM 807 O O . LEU A 1 97 ? -3.809 -6.923 6.141 1.00 88.88 97 LEU A O 1
ATOM 811 N N . GLU A 1 98 ? -5.207 -8.641 6.539 1.00 88.88 98 GLU A N 1
ATOM 812 C CA . GLU A 1 98 ? -4.841 -9.431 5.364 1.00 88.88 98 GLU A CA 1
ATOM 813 C C . GLU A 1 98 ? -5.167 -8.674 4.068 1.00 88.88 98 GLU A C 1
ATOM 815 O O . GLU A 1 98 ? -4.321 -8.569 3.178 1.00 88.88 98 GLU A O 1
ATOM 820 N N . TRP A 1 99 ? -6.361 -8.080 3.965 1.00 90.56 99 TRP A N 1
ATOM 821 C CA . TRP A 1 99 ? -6.751 -7.245 2.824 1.00 90.56 99 TRP A CA 1
ATOM 822 C C . TRP A 1 99 ? -5.798 -6.062 2.627 1.00 90.56 99 TRP A C 1
ATOM 824 O O . TRP A 1 99 ? -5.320 -5.818 1.515 1.00 90.56 99 TRP A O 1
ATOM 834 N N . PHE A 1 100 ? -5.470 -5.354 3.708 1.00 92.19 100 PHE A N 1
ATOM 835 C CA . PHE A 1 100 ? -4.564 -4.213 3.649 1.00 92.19 100 PHE A CA 1
ATOM 836 C C . PHE A 1 100 ? -3.152 -4.636 3.224 1.00 92.19 100 PHE A C 1
ATOM 838 O O . PHE A 1 100 ? -2.522 -3.973 2.395 1.00 92.19 100 PHE A O 1
ATOM 845 N N . TRP A 1 101 ? -2.671 -5.773 3.735 1.00 90.81 101 TRP A N 1
ATOM 846 C CA . TRP A 1 101 ? -1.371 -6.332 3.372 1.00 90.81 101 TRP A CA 1
ATOM 847 C C . TRP A 1 101 ? -1.302 -6.729 1.896 1.00 90.81 101 TRP A C 1
ATOM 849 O O . TRP A 1 101 ? -0.335 -6.386 1.209 1.00 90.81 101 TRP A O 1
ATOM 859 N N . LYS A 1 102 ? -2.365 -7.357 1.378 1.00 90.56 102 LYS A N 1
ATOM 860 C CA . LYS A 1 102 ? -2.477 -7.712 -0.040 1.00 90.56 102 LYS A CA 1
ATOM 861 C C . LYS A 1 102 ? -2.372 -6.497 -0.946 1.00 90.56 102 LYS A C 1
ATOM 863 O O . LYS A 1 102 ? -1.627 -6.533 -1.921 1.00 90.56 102 LYS A O 1
ATOM 868 N N . ILE A 1 103 ? -3.049 -5.397 -0.613 1.00 92.69 103 ILE A N 1
ATOM 869 C CA . ILE A 1 103 ? -2.951 -4.159 -1.401 1.00 92.69 103 ILE A CA 1
ATOM 870 C C . ILE A 1 103 ? -1.519 -3.616 -1.408 1.00 92.69 103 ILE A C 1
ATOM 872 O O . ILE A 1 103 ? -1.023 -3.169 -2.446 1.00 92.69 103 ILE A O 1
ATOM 876 N N . LEU A 1 104 ? -0.848 -3.644 -0.258 1.00 91.75 104 LEU A N 1
ATOM 877 C CA . LEU A 1 104 ? 0.492 -3.089 -0.138 1.00 91.75 104 LEU A CA 1
ATOM 878 C C . LEU A 1 104 ? 1.550 -3.926 -0.862 1.00 91.75 104 LEU A C 1
ATOM 880 O O . LEU A 1 104 ? 2.374 -3.333 -1.555 1.00 91.75 104 LEU A O 1
ATOM 884 N N . PHE A 1 105 ? 1.538 -5.255 -0.714 1.00 89.94 105 PHE A N 1
ATOM 885 C CA . PHE A 1 105 ? 2.719 -6.081 -1.007 1.00 89.94 105 PHE A CA 1
ATOM 886 C C . PHE A 1 105 ? 2.490 -7.292 -1.915 1.00 89.94 105 PHE A C 1
ATOM 888 O O . PHE A 1 105 ? 3.445 -7.747 -2.538 1.00 89.94 105 PHE A O 1
ATOM 895 N N . GLU A 1 106 ? 1.264 -7.804 -2.038 1.00 85.75 106 GLU A N 1
ATOM 896 C CA . GLU A 1 106 ? 1.005 -9.029 -2.822 1.00 85.75 106 GLU A CA 1
ATOM 897 C C . GLU A 1 106 ? 0.297 -8.747 -4.155 1.00 85.75 106 GLU A C 1
ATOM 899 O O . GLU A 1 106 ? 0.517 -9.441 -5.146 1.00 85.75 106 GLU A O 1
ATOM 904 N N . GLY A 1 107 ? -0.517 -7.692 -4.209 1.00 80.25 107 GLY A N 1
ATOM 905 C CA . GLY A 1 107 ? -1.457 -7.460 -5.295 1.00 80.25 107 GLY A CA 1
ATOM 906 C C . GLY A 1 107 ? -2.694 -8.347 -5.164 1.00 80.25 107 GLY A C 1
ATOM 907 O O . GLY A 1 107 ? -2.828 -9.174 -4.266 1.00 80.25 107 GLY A O 1
ATOM 908 N N . THR A 1 108 ? -3.648 -8.150 -6.066 1.00 75.62 108 THR A N 1
ATOM 909 C CA . THR A 1 108 ? -4.858 -8.983 -6.166 1.00 75.62 108 THR A CA 1
ATOM 910 C C . THR A 1 108 ? -5.134 -9.280 -7.638 1.00 75.62 108 THR A C 1
ATOM 912 O O . THR A 1 108 ? -4.396 -8.834 -8.516 1.00 75.62 108 THR A O 1
ATOM 915 N N . GLN A 1 109 ? -6.165 -10.065 -7.952 1.00 77.31 109 GLN A N 1
ATOM 916 C CA . GLN A 1 109 ? -6.457 -10.419 -9.341 1.00 77.31 109 GLN A CA 1
ATOM 917 C C . GLN A 1 109 ? -6.674 -9.154 -10.193 1.00 77.31 109 GLN A C 1
ATOM 919 O O . GLN A 1 109 ? -7.608 -8.390 -9.970 1.00 77.31 109 GLN A O 1
ATOM 924 N N . GLY A 1 110 ? -5.777 -8.924 -11.157 1.00 82.25 110 GLY A N 1
ATOM 925 C CA . GLY A 1 110 ? -5.799 -7.743 -12.027 1.00 82.25 110 GLY A CA 1
ATOM 926 C C . GLY A 1 110 ? -5.216 -6.457 -11.424 1.00 82.25 110 GLY A C 1
ATOM 927 O O . GLY A 1 110 ? -5.224 -5.435 -12.104 1.00 82.25 110 GLY A O 1
ATOM 928 N N . ARG A 1 111 ? -4.682 -6.483 -10.195 1.00 89.38 111 ARG A N 1
ATOM 929 C CA . ARG A 1 111 ? -4.097 -5.313 -9.515 1.00 89.38 111 ARG A CA 1
ATOM 930 C C . ARG A 1 111 ? -2.687 -5.624 -9.016 1.00 89.38 111 ARG A C 1
ATOM 932 O O . ARG A 1 111 ? -2.458 -6.669 -8.410 1.00 89.38 111 ARG A O 1
ATOM 939 N N . LEU A 1 112 ? -1.751 -4.704 -9.226 1.00 92.88 112 LEU A N 1
ATOM 940 C CA . LEU A 1 112 ? -0.380 -4.841 -8.723 1.00 92.88 112 LEU A CA 1
ATOM 941 C C . LEU A 1 112 ? -0.270 -4.334 -7.272 1.00 92.88 112 LEU A C 1
ATOM 943 O O . LEU A 1 112 ? -1.030 -3.444 -6.883 1.00 92.88 112 LEU A O 1
ATOM 947 N N . PRO A 1 113 ? 0.666 -4.861 -6.462 1.00 93.62 113 PRO A N 1
ATOM 948 C CA . PRO A 1 113 ? 0.949 -4.308 -5.142 1.00 93.62 113 PRO A CA 1
ATOM 949 C C . PRO A 1 113 ? 1.494 -2.884 -5.237 1.00 93.62 113 PRO A C 1
ATOM 951 O O . PRO A 1 113 ? 2.155 -2.518 -6.209 1.00 93.62 113 PRO A O 1
ATOM 954 N N . LEU A 1 114 ? 1.256 -2.077 -4.204 1.00 94.12 114 LEU A N 1
ATOM 955 C CA . LEU A 1 114 ? 1.765 -0.703 -4.145 1.00 94.12 114 LEU A CA 1
ATOM 956 C C . LEU A 1 114 ? 3.277 -0.618 -3.902 1.00 94.12 114 LEU A C 1
ATOM 958 O O . LEU A 1 114 ? 3.889 0.410 -4.201 1.00 94.12 114 LEU A O 1
ATOM 962 N N . LEU A 1 115 ? 3.874 -1.659 -3.321 1.00 92.19 115 LEU A N 1
ATOM 963 C CA . LEU A 1 115 ? 5.266 -1.699 -2.895 1.00 92.19 115 LEU A CA 1
ATOM 964 C C . LEU A 1 115 ? 5.851 -3.102 -3.090 1.00 92.19 115 LEU A C 1
ATOM 966 O O . LEU A 1 115 ? 5.204 -4.100 -2.796 1.00 92.19 115 LEU A O 1
ATOM 970 N N . GLY A 1 116 ? 7.119 -3.170 -3.490 1.00 89.31 116 GLY A N 1
ATOM 971 C CA . GLY A 1 116 ? 7.876 -4.422 -3.559 1.00 89.31 116 GLY A CA 1
ATOM 972 C C . GLY A 1 116 ? 8.182 -4.876 -4.983 1.00 89.31 116 GLY A C 1
ATOM 973 O O . GLY A 1 116 ? 7.965 -4.147 -5.950 1.00 89.31 116 GLY A O 1
ATOM 974 N N . TRP A 1 117 ? 8.763 -6.068 -5.106 1.00 86.38 117 TRP A N 1
ATOM 975 C CA . TRP A 1 117 ? 9.156 -6.633 -6.397 1.00 86.38 117 TRP A CA 1
ATOM 976 C C . TRP A 1 117 ? 8.040 -7.470 -7.002 1.00 86.38 117 TRP A C 1
ATOM 978 O O . TRP A 1 117 ? 7.450 -8.304 -6.323 1.00 86.38 117 TRP A O 1
ATOM 988 N N . VAL A 1 118 ? 7.829 -7.303 -8.304 1.00 88.94 118 VAL A N 1
ATOM 989 C CA . VAL A 1 118 ? 6.915 -8.126 -9.099 1.00 88.94 118 VAL A CA 1
ATOM 990 C C . VAL A 1 118 ? 7.613 -8.648 -10.348 1.00 88.94 118 VAL A C 1
ATOM 992 O O . VAL A 1 118 ? 8.463 -7.972 -10.925 1.00 88.94 118 VAL A O 1
ATOM 995 N N . ALA A 1 119 ? 7.243 -9.848 -10.787 1.00 88.69 119 ALA A N 1
ATOM 996 C CA . ALA A 1 119 ? 7.681 -10.410 -12.059 1.00 88.69 119 ALA A CA 1
ATOM 997 C C . ALA A 1 119 ? 6.584 -10.194 -13.106 1.00 88.69 119 ALA A C 1
ATOM 999 O O . ALA A 1 119 ? 5.518 -10.801 -13.020 1.00 88.69 119 ALA A O 1
ATOM 1000 N N . ILE A 1 120 ? 6.829 -9.316 -14.079 1.00 88.00 120 ILE A N 1
ATOM 1001 C CA . ILE A 1 120 ? 5.824 -8.920 -15.075 1.00 88.00 120 ILE A CA 1
ATOM 1002 C C . ILE A 1 120 ? 6.443 -8.714 -16.454 1.00 88.00 120 ILE A C 1
ATOM 1004 O O . ILE A 1 120 ? 7.636 -8.436 -16.586 1.00 88.00 120 ILE A O 1
ATOM 1008 N N . GLN A 1 121 ? 5.620 -8.818 -17.496 1.00 88.38 121 GLN A N 1
ATOM 1009 C CA . GLN A 1 121 ? 6.009 -8.363 -1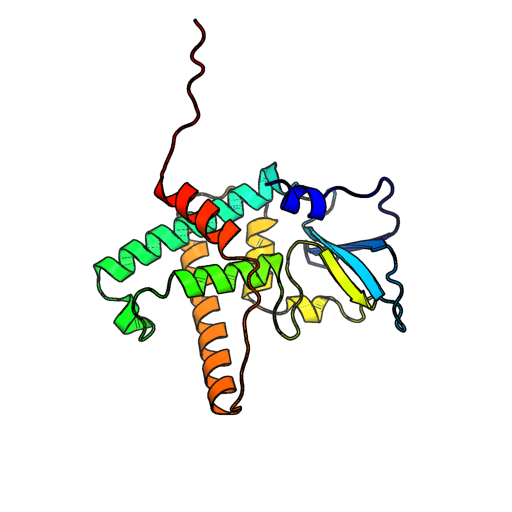8.828 1.00 88.38 121 GLN A CA 1
ATOM 1010 C C . GLN A 1 121 ? 6.226 -6.849 -18.799 1.00 88.38 121 GLN A C 1
ATOM 1012 O O . GLN A 1 121 ? 5.406 -6.110 -18.252 1.00 88.38 121 GLN A O 1
ATOM 1017 N N . TYR A 1 122 ? 7.340 -6.389 -19.364 1.00 84.38 122 TYR A N 1
ATOM 1018 C CA . TYR A 1 122 ? 7.726 -4.983 -19.298 1.00 84.38 122 TYR A CA 1
ATOM 1019 C C . TYR A 1 122 ? 8.323 -4.510 -20.632 1.00 84.38 122 TYR A C 1
ATOM 1021 O O . TYR A 1 122 ? 9.156 -5.228 -21.181 1.00 84.38 122 TYR A O 1
ATOM 1029 N N . PRO A 1 123 ? 7.982 -3.305 -21.138 1.00 85.81 123 PRO A N 1
ATOM 1030 C CA . PRO A 1 123 ? 7.165 -2.263 -20.504 1.00 85.81 123 PRO A CA 1
ATOM 1031 C C . PRO A 1 123 ? 5.674 -2.614 -20.428 1.00 85.81 123 PRO A C 1
ATOM 1033 O O . PRO A 1 123 ? 5.119 -3.226 -21.339 1.00 85.81 123 PRO A O 1
ATOM 1036 N N . LEU A 1 124 ? 5.024 -2.203 -19.336 1.00 85.50 124 LEU A N 1
ATOM 1037 C CA . LEU A 1 124 ? 3.572 -2.309 -19.197 1.00 85.50 124 LEU A CA 1
ATOM 1038 C C . LEU A 1 124 ? 2.878 -1.345 -20.162 1.00 85.50 124 LEU A C 1
ATOM 1040 O O . LEU A 1 124 ? 3.274 -0.186 -20.285 1.00 85.50 124 LEU A O 1
ATOM 1044 N N . ARG A 1 125 ? 1.804 -1.811 -20.802 1.00 87.06 125 ARG A N 1
ATOM 1045 C CA . ARG A 1 125 ? 0.852 -0.941 -21.504 1.00 87.06 125 ARG A CA 1
ATOM 1046 C C . ARG A 1 125 ? -0.200 -0.475 -20.497 1.00 87.06 125 ARG A C 1
ATOM 1048 O O . ARG A 1 125 ? -0.765 -1.321 -19.812 1.00 87.06 125 ARG A O 1
ATOM 1055 N N . ASN A 1 126 ? -0.457 0.829 -20.431 1.00 88.31 126 ASN A N 1
ATOM 1056 C CA . ASN A 1 126 ? -1.455 1.456 -19.549 1.00 88.31 126 ASN A CA 1
ATOM 1057 C C . ASN A 1 126 ? -1.324 1.041 -18.063 1.00 88.31 126 ASN A C 1
ATOM 1059 O O . ASN A 1 126 ? -2.236 0.427 -17.498 1.00 88.31 126 ASN A O 1
ATOM 1063 N N . PRO A 1 127 ? -0.168 1.303 -17.423 1.00 89.12 127 PRO A N 1
ATOM 1064 C CA . PRO A 1 127 ? 0.127 0.844 -16.064 1.00 89.12 127 PRO A CA 1
ATOM 1065 C C . PRO A 1 127 ? -0.872 1.323 -14.996 1.00 89.12 127 PRO A C 1
ATOM 1067 O O . PRO A 1 127 ? -1.060 0.649 -13.986 1.00 89.12 127 PRO A O 1
ATOM 1070 N N . GLU A 1 128 ? -1.534 2.454 -15.216 1.00 90.00 128 GLU A N 1
ATOM 1071 C CA . GLU A 1 128 ? -2.575 3.029 -14.360 1.00 90.00 128 GLU A CA 1
ATOM 1072 C C . GLU A 1 128 ? -3.763 2.087 -14.110 1.00 90.00 128 GLU A C 1
ATOM 1074 O O . GLU A 1 128 ? -4.373 2.137 -13.041 1.00 90.00 128 GLU A O 1
ATOM 1079 N N . VAL A 1 129 ? -4.054 1.169 -15.039 1.00 89.94 129 VAL A N 1
ATOM 1080 C CA . VAL A 1 129 ? -5.148 0.195 -14.894 1.00 89.94 129 VAL A CA 1
ATOM 1081 C C . VAL A 1 129 ? -4.909 -0.751 -13.712 1.00 89.94 129 VAL A C 1
ATOM 1083 O O . VAL A 1 129 ? -5.866 -1.171 -13.067 1.00 89.94 129 VAL A O 1
ATOM 1086 N N . PHE A 1 130 ? -3.650 -1.038 -13.367 1.00 90.38 130 PHE A N 1
ATOM 1087 C CA . PHE A 1 130 ? -3.302 -1.937 -12.259 1.00 90.38 130 PHE A CA 1
ATOM 1088 C C . PHE A 1 130 ? -3.413 -1.290 -10.866 1.00 90.38 130 PHE A C 1
ATOM 1090 O O . PHE A 1 130 ? -3.267 -1.994 -9.861 1.00 90.38 130 PHE A O 1
ATOM 1097 N N . PHE A 1 131 ? -3.660 0.025 -10.806 1.00 91.25 131 PHE A N 1
ATOM 1098 C CA . PHE A 1 131 ? -3.751 0.828 -9.577 1.00 91.25 131 PHE A CA 1
ATOM 1099 C C . PHE A 1 131 ? -5.046 1.641 -9.500 1.00 91.25 131 PHE A C 1
ATOM 1101 O O . PHE A 1 131 ? -5.097 2.726 -8.918 1.00 91.25 131 PHE A O 1
ATOM 1108 N N . ASN A 1 132 ? -6.09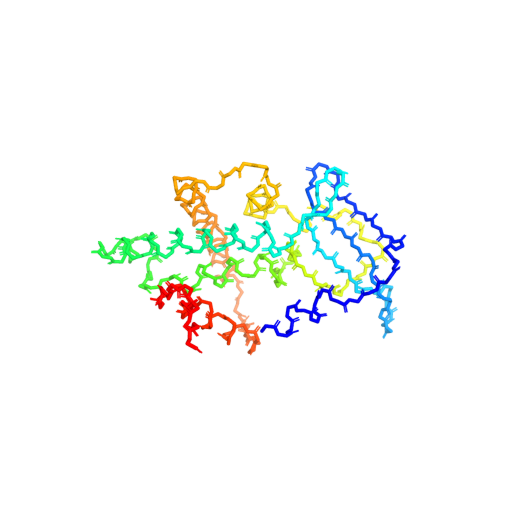9 1.148 -10.145 1.00 85.81 132 ASN A N 1
ATOM 1109 C CA . ASN A 1 132 ? -7.326 1.903 -10.349 1.00 85.81 132 ASN A CA 1
ATOM 1110 C C . ASN A 1 132 ? -8.315 1.832 -9.175 1.00 85.81 132 ASN A C 1
ATOM 1112 O O . ASN A 1 132 ? -9.326 2.537 -9.233 1.00 85.81 132 ASN A O 1
ATOM 1116 N N . SER A 1 133 ? -8.041 1.049 -8.122 1.00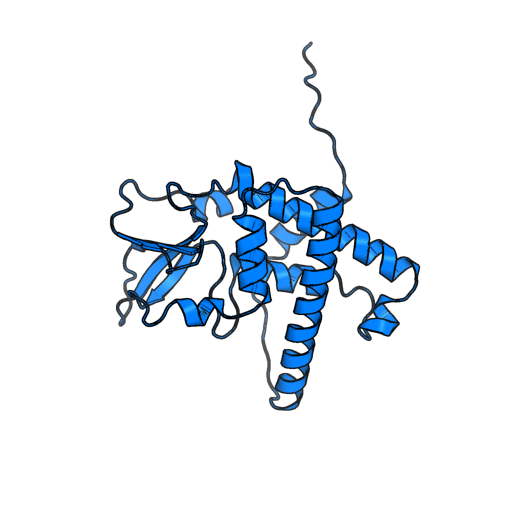 89.19 133 SER A N 1
ATOM 1117 C CA . SER A 1 133 ? -8.938 0.972 -6.966 1.00 89.19 133 SER A CA 1
ATOM 1118 C C . SER A 1 133 ? -8.845 2.224 -6.095 1.00 89.19 133 SER A C 1
ATOM 1120 O O . SER A 1 133 ? -7.768 2.792 -5.888 1.00 89.19 133 SER A O 1
ATOM 1122 N N . ASP A 1 134 ? -9.980 2.653 -5.550 1.00 89.31 134 ASP A N 1
ATOM 1123 C CA . ASP A 1 134 ? -10.026 3.838 -4.688 1.00 89.31 134 ASP A CA 1
ATOM 1124 C C . ASP A 1 134 ? -9.244 3.623 -3.385 1.00 89.31 134 ASP A C 1
ATOM 1126 O O . ASP A 1 134 ? -8.622 4.557 -2.874 1.00 89.31 134 ASP A O 1
ATOM 1130 N N . ALA A 1 135 ? -9.167 2.373 -2.915 1.00 91.56 135 ALA A N 1
ATOM 1131 C CA . ALA A 1 135 ? -8.289 1.972 -1.823 1.00 91.56 135 ALA A CA 1
ATOM 1132 C C . ALA A 1 135 ? -6.808 2.189 -2.170 1.00 91.56 135 ALA A C 1
ATOM 1134 O O . ALA A 1 135 ? -6.087 2.822 -1.401 1.00 91.56 135 ALA A O 1
ATOM 1135 N N . GLN A 1 136 ? -6.348 1.712 -3.335 1.00 93.31 136 GLN A N 1
ATOM 1136 C CA . GLN A 1 136 ? -4.958 1.873 -3.770 1.00 93.31 136 GLN A CA 1
ATOM 1137 C C . GLN A 1 136 ? -4.587 3.349 -3.903 1.00 93.31 136 GLN A C 1
ATOM 1139 O O . GLN A 1 136 ? -3.568 3.766 -3.356 1.00 93.31 136 GLN A O 1
ATOM 1144 N N . LYS A 1 137 ? -5.430 4.150 -4.567 1.00 92.50 137 LYS A N 1
ATOM 1145 C CA . LYS A 1 137 ? -5.209 5.597 -4.725 1.00 92.50 137 LYS A CA 1
ATOM 1146 C C . LYS A 1 137 ? -5.097 6.293 -3.372 1.00 92.50 137 LYS A C 1
ATOM 1148 O O . LYS A 1 137 ? -4.135 7.016 -3.127 1.00 92.50 137 LYS A O 1
ATOM 1153 N N . TYR A 1 138 ? -6.029 6.008 -2.465 1.00 92.25 138 TYR A N 1
ATOM 1154 C CA . TYR A 1 138 ? -6.039 6.622 -1.144 1.00 92.25 138 TYR A CA 1
ATOM 1155 C C . TYR A 1 138 ? -4.821 6.224 -0.297 1.00 92.25 138 TYR A C 1
ATOM 1157 O O . TYR A 1 138 ? -4.223 7.066 0.372 1.00 92.25 138 TYR A O 1
ATOM 1165 N N . ILE A 1 139 ? -4.400 4.957 -0.353 1.00 93.31 139 ILE A N 1
ATOM 1166 C CA . ILE A 1 139 ? -3.190 4.497 0.341 1.00 93.31 139 ILE A CA 1
ATOM 1167 C C . ILE A 1 139 ? -1.948 5.167 -0.251 1.00 93.31 139 ILE A C 1
ATOM 1169 O O . ILE A 1 139 ? -1.080 5.603 0.502 1.00 93.31 139 ILE A O 1
ATOM 1173 N N . VAL A 1 140 ? -1.858 5.302 -1.578 1.00 93.62 140 VAL A N 1
ATOM 1174 C CA . VAL A 1 140 ? -0.747 6.019 -2.220 1.00 93.62 140 VAL A CA 1
ATOM 1175 C C . VAL A 1 140 ? -0.669 7.452 -1.704 1.00 93.62 140 VAL A C 1
ATOM 1177 O O . VAL A 1 140 ? 0.409 7.877 -1.291 1.00 93.62 140 VAL A O 1
ATOM 1180 N N . GLU A 1 141 ? -1.784 8.179 -1.651 1.00 90.88 141 GLU A N 1
ATOM 1181 C CA . GLU A 1 141 ? -1.834 9.544 -1.110 1.00 90.88 141 GLU A CA 1
ATOM 1182 C C . GLU A 1 141 ? -1.397 9.599 0.360 1.00 90.88 141 GLU A C 1
ATOM 1184 O O . GLU A 1 141 ? -0.573 10.434 0.734 1.00 90.88 141 GLU A O 1
ATOM 1189 N N . LEU A 1 142 ? -1.879 8.674 1.194 1.00 89.94 142 LEU A N 1
ATOM 1190 C CA . LEU A 1 142 ? -1.516 8.609 2.612 1.00 89.94 142 LEU A CA 1
ATOM 1191 C C . LEU A 1 142 ? -0.026 8.350 2.837 1.00 89.94 142 LEU A C 1
ATOM 1193 O O . LEU A 1 142 ? 0.591 8.965 3.715 1.00 89.94 142 LEU A O 1
ATOM 1197 N N . LEU A 1 143 ? 0.544 7.425 2.065 1.00 90.75 143 LEU A N 1
ATOM 1198 C CA . LEU A 1 143 ? 1.934 7.003 2.203 1.00 90.75 143 LEU A CA 1
ATOM 1199 C C . LEU A 1 143 ? 2.913 7.982 1.555 1.00 90.75 143 LEU A C 1
ATOM 1201 O O . LEU A 1 143 ? 4.056 8.063 2.008 1.00 90.75 143 LEU A O 1
ATOM 1205 N N . SER A 1 144 ? 2.481 8.708 0.519 1.00 90.00 144 SER A N 1
ATOM 1206 C CA . SER A 1 144 ? 3.336 9.644 -0.223 1.00 90.00 144 SER A CA 1
ATOM 1207 C C . SER A 1 144 ? 3.154 11.115 0.150 1.00 90.00 144 SER A C 1
ATOM 1209 O O . SER A 1 144 ? 4.037 11.918 -0.130 1.00 90.00 144 SER A O 1
ATOM 1211 N N . GLY A 1 145 ? 2.055 11.479 0.813 1.00 83.75 145 GLY A N 1
ATOM 1212 C CA . GLY A 1 145 ? 1.756 12.867 1.150 1.00 83.75 145 GLY A CA 1
ATOM 1213 C C . GLY A 1 145 ? 2.693 13.469 2.201 1.00 83.75 145 GLY A C 1
ATOM 1214 O O . GLY A 1 145 ? 3.022 12.836 3.201 1.00 83.75 145 GLY A O 1
ATOM 1215 N N . ASP A 1 146 ? 3.033 14.748 2.050 1.00 72.31 146 ASP A N 1
ATOM 1216 C CA . ASP A 1 146 ? 3.904 15.490 2.984 1.00 72.31 146 ASP A CA 1
ATOM 1217 C C . ASP A 1 146 ? 3.247 15.781 4.343 1.00 72.31 146 ASP A C 1
ATOM 1219 O O . ASP A 1 146 ? 3.884 16.196 5.314 1.00 72.31 146 ASP A O 1
ATOM 1223 N N . LEU A 1 147 ? 1.944 15.534 4.431 1.00 68.75 147 LEU A N 1
ATOM 1224 C CA . LEU A 1 147 ? 1.149 15.757 5.620 1.00 68.75 147 LEU A CA 1
ATOM 1225 C C . LEU A 1 147 ? 1.638 14.891 6.784 1.00 68.75 147 LEU A C 1
ATOM 1227 O O . LEU A 1 147 ? 1.686 13.661 6.698 1.00 68.75 147 LEU A O 1
ATOM 1231 N N . LYS A 1 148 ? 1.941 15.553 7.908 1.00 69.25 148 LYS A N 1
ATOM 1232 C CA . LYS A 1 148 ? 2.190 14.886 9.186 1.00 69.25 148 LYS A CA 1
ATOM 1233 C C . LYS A 1 148 ? 0.953 14.069 9.549 1.00 69.25 148 LY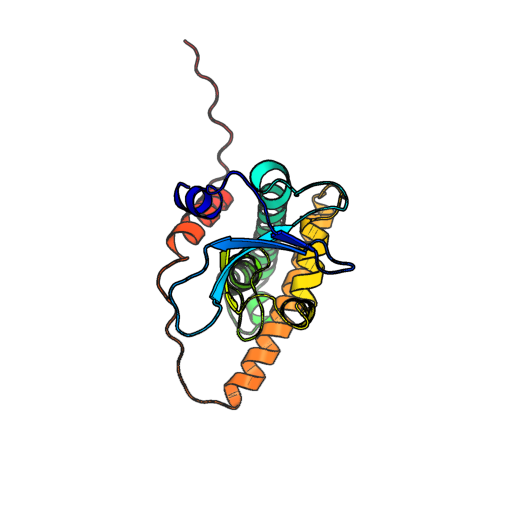S A C 1
ATOM 1235 O O . LYS A 1 148 ? -0.168 14.589 9.569 1.00 69.25 148 LYS A O 1
ATOM 1240 N N . VAL A 1 149 ? 1.173 12.796 9.839 1.00 67.25 149 VAL A N 1
ATOM 1241 C CA . VAL A 1 149 ? 0.117 11.903 10.296 1.00 67.25 149 VAL A CA 1
ATOM 1242 C C . VAL A 1 149 ? -0.139 12.197 11.773 1.00 67.25 149 VAL A C 1
ATOM 1244 O O . VAL A 1 149 ? 0.653 11.844 12.650 1.00 67.25 149 VAL A O 1
ATOM 1247 N N . THR A 1 150 ? -1.209 12.946 12.031 1.00 75.25 150 THR A N 1
ATOM 1248 C CA . THR A 1 150 ? -1.748 13.181 13.373 1.00 75.25 150 THR A CA 1
ATOM 1249 C C . THR A 1 150 ? -2.589 11.983 13.804 1.00 75.25 150 THR A C 1
ATOM 1251 O O . THR A 1 150 ? -3.026 11.197 12.966 1.00 75.25 150 THR A O 1
ATOM 1254 N N . LEU A 1 151 ? -2.844 11.847 15.108 1.00 69.94 151 LEU A N 1
ATOM 1255 C CA . LEU A 1 151 ? -3.708 10.783 15.626 1.00 69.94 151 LEU A CA 1
ATOM 1256 C C . LEU A 1 151 ? -5.118 10.841 15.014 1.00 69.94 151 LEU A C 1
ATOM 1258 O O . LEU A 1 151 ? -5.646 9.817 14.601 1.00 69.94 151 LEU A O 1
ATOM 1262 N N . GLU A 1 152 ? -5.691 12.039 14.904 1.00 75.88 152 GLU A N 1
ATOM 1263 C CA . GLU A 1 152 ? -6.979 12.289 14.242 1.00 75.88 152 GLU A CA 1
ATOM 1264 C C . GLU A 1 152 ? -6.982 11.776 12.798 1.00 75.88 152 GLU A C 1
ATOM 1266 O O . GLU A 1 152 ? -7.832 10.971 12.428 1.00 75.88 152 GLU A O 1
ATOM 1271 N N . ARG A 1 153 ? -5.952 12.118 12.016 1.00 76.75 153 ARG A N 1
ATOM 1272 C CA . ARG A 1 153 ? -5.809 11.608 10.649 1.00 76.75 153 ARG A CA 1
ATOM 1273 C C . ARG A 1 153 ? -5.629 10.102 10.599 1.00 76.75 153 ARG A C 1
ATOM 1275 O O . ARG A 1 153 ? -6.138 9.489 9.667 1.00 76.75 153 ARG A O 1
ATOM 1282 N N . CYS A 1 154 ? -4.941 9.486 11.565 1.00 74.75 154 CYS A N 1
ATOM 1283 C CA . CYS A 1 154 ? -4.889 8.024 11.648 1.00 74.75 154 CYS A CA 1
ATOM 1284 C C . CYS A 1 154 ? -6.296 7.441 11.766 1.00 74.75 154 CYS A C 1
ATOM 1286 O O . CYS A 1 154 ? -6.606 6.477 11.070 1.00 74.75 154 CYS A O 1
ATOM 1288 N N . PHE A 1 155 ? -7.135 8.015 12.632 1.00 73.25 155 PHE A N 1
ATOM 1289 C CA . PHE A 1 155 ? -8.506 7.554 12.835 1.00 73.25 155 PHE A CA 1
ATOM 1290 C C . PHE A 1 155 ? -9.359 7.739 11.584 1.00 73.25 155 PHE A C 1
ATOM 1292 O O . PHE A 1 155 ? -9.954 6.770 11.119 1.00 73.25 155 PHE A O 1
ATOM 1299 N N . GLU A 1 156 ? -9.361 8.934 10.995 1.00 80.62 156 GLU A N 1
ATOM 1300 C CA . GLU A 1 156 ? -10.091 9.211 9.752 1.00 80.62 156 GLU A CA 1
ATOM 1301 C C . GLU A 1 156 ? -9.662 8.267 8.624 1.00 80.62 156 GLU A C 1
ATOM 1303 O O . GLU A 1 156 ? -10.499 7.664 7.950 1.00 80.62 156 GLU A O 1
ATOM 1308 N N . SER A 1 157 ? -8.349 8.079 8.468 1.00 85.12 157 SER A N 1
ATOM 1309 C CA . SER A 1 157 ? -7.781 7.191 7.450 1.00 85.12 157 SER A CA 1
ATOM 1310 C C . SER A 1 157 ? -8.184 5.744 7.675 1.00 85.12 157 SER A C 1
ATOM 1312 O O . SER A 1 157 ? -8.527 5.047 6.725 1.00 85.12 157 SER A O 1
ATOM 1314 N N . SER A 1 158 ? -8.180 5.299 8.931 1.00 81.75 158 SER A N 1
ATOM 1315 C CA . SER A 1 158 ? -8.558 3.934 9.293 1.00 81.75 158 SER A CA 1
ATOM 1316 C C . SER A 1 158 ? -10.034 3.677 9.007 1.00 81.75 158 SER A C 1
ATOM 1318 O O . SER A 1 158 ? -10.360 2.689 8.359 1.00 81.75 158 SER A O 1
ATOM 1320 N N . ILE A 1 159 ? -10.923 4.597 9.395 1.00 76.50 159 ILE A N 1
ATOM 1321 C CA . ILE A 1 159 ? -12.363 4.486 9.116 1.00 76.50 159 ILE A CA 1
ATOM 1322 C C . ILE A 1 159 ? -12.615 4.450 7.605 1.00 76.50 159 ILE A C 1
ATOM 1324 O O . ILE A 1 159 ? -13.369 3.606 7.119 1.00 76.50 159 ILE A O 1
ATOM 1328 N N . LYS A 1 160 ? -11.954 5.324 6.838 1.00 83.75 160 LYS A N 1
ATOM 1329 C CA . LYS A 1 160 ? -12.119 5.366 5.382 1.00 83.75 160 LYS A CA 1
ATOM 1330 C C . LYS A 1 160 ? -11.609 4.092 4.702 1.00 83.75 160 LYS A C 1
ATOM 1332 O O . LYS A 1 160 ? -12.293 3.550 3.839 1.00 83.75 160 LYS A O 1
ATOM 1337 N N . LEU A 1 161 ? -10.446 3.583 5.117 1.00 89.38 161 LEU A N 1
ATOM 1338 C CA . LEU A 1 161 ? -9.888 2.326 4.606 1.00 89.38 161 LEU A CA 1
ATOM 1339 C C . LEU A 1 161 ? -10.770 1.120 4.940 1.00 89.38 161 LEU A C 1
ATOM 1341 O O . LEU A 1 161 ? -10.931 0.245 4.096 1.00 89.38 161 LEU A O 1
ATOM 1345 N N . MET A 1 162 ? -11.395 1.098 6.116 1.00 79.38 162 MET A N 1
ATOM 1346 C CA . MET A 1 162 ? -12.390 0.077 6.445 1.00 79.38 162 MET A CA 1
ATOM 1347 C C . MET A 1 162 ? -13.623 0.160 5.544 1.00 79.38 162 MET A C 1
ATOM 1349 O O . MET A 1 162 ? -14.124 -0.868 5.102 1.00 79.38 162 MET A O 1
ATOM 1353 N N . GLY A 1 163 ? -14.077 1.373 5.214 1.00 74.38 163 GLY A N 1
ATOM 1354 C CA . GLY A 1 163 ? -15.133 1.578 4.221 1.00 74.38 163 GLY A CA 1
ATOM 1355 C C . GLY A 1 163 ? -14.795 0.942 2.868 1.00 74.38 163 GLY A C 1
ATOM 1356 O O . GLY A 1 163 ? -15.624 0.229 2.303 1.00 74.38 163 GLY A O 1
ATOM 1357 N N . TYR A 1 164 ? -13.563 1.124 2.382 1.00 85.50 164 TYR A N 1
ATOM 1358 C CA . TYR A 1 164 ? -13.107 0.472 1.151 1.00 85.50 164 TYR A CA 1
ATOM 1359 C C . TYR A 1 164 ? -13.013 -1.047 1.278 1.00 85.50 164 TYR A C 1
ATOM 1361 O O . TYR A 1 164 ? -13.426 -1.761 0.368 1.00 85.50 164 TYR A O 1
ATOM 1369 N N . TRP A 1 165 ? -12.522 -1.553 2.409 1.00 85.31 165 TRP A N 1
ATOM 1370 C CA . TRP A 1 165 ? -12.487 -2.988 2.666 1.00 85.31 165 TRP A CA 1
ATOM 1371 C C . TRP A 1 165 ? -13.887 -3.614 2.608 1.00 85.31 165 TRP A C 1
ATOM 1373 O O . TRP A 1 165 ? -14.052 -4.686 2.023 1.00 85.31 165 TRP A O 1
ATOM 1383 N N . TYR A 1 166 ? -14.917 -2.933 3.122 1.00 71.75 166 TYR A N 1
ATOM 1384 C CA . TYR A 1 166 ? -16.301 -3.397 2.996 1.00 71.75 166 TYR A CA 1
ATOM 1385 C C . TYR A 1 166 ? -16.807 -3.423 1.566 1.00 71.75 166 TYR A C 1
ATOM 1387 O O . TYR A 1 166 ? -17.488 -4.375 1.182 1.00 71.75 166 TYR A O 1
ATOM 1395 N N . GLN A 1 167 ? -16.470 -2.410 0.773 1.00 73.94 167 GLN A N 1
ATOM 1396 C CA . GLN A 1 167 ? -16.834 -2.368 -0.640 1.00 73.94 167 GLN A CA 1
ATOM 1397 C C . GLN A 1 167 ? -16.183 -3.528 -1.402 1.00 73.94 167 GLN A C 1
ATOM 1399 O O . GLN A 1 167 ? -16.901 -4.341 -1.984 1.00 73.94 167 GLN A O 1
ATOM 1404 N N . ASP A 1 168 ? -14.859 -3.680 -1.292 1.00 77.94 168 ASP A N 1
ATOM 1405 C CA . ASP A 1 168 ? -14.104 -4.766 -1.932 1.00 77.94 168 ASP A CA 1
ATOM 1406 C C . ASP A 1 168 ? -14.613 -6.150 -1.480 1.00 77.94 168 ASP A C 1
ATOM 1408 O O . ASP A 1 168 ? -14.777 -7.062 -2.293 1.00 77.94 168 ASP A O 1
ATOM 1412 N N . THR A 1 169 ? -14.901 -6.324 -0.185 1.00 71.94 169 THR A N 1
ATOM 1413 C CA . THR A 1 169 ? -15.380 -7.603 0.365 1.00 71.94 169 THR A CA 1
ATOM 1414 C C . THR A 1 169 ? -16.806 -7.917 -0.085 1.00 71.94 169 THR A C 1
ATOM 1416 O O . THR A 1 169 ? -17.095 -9.061 -0.441 1.00 71.94 169 THR A O 1
ATOM 1419 N N . SER A 1 170 ? -17.700 -6.923 -0.127 1.00 63.59 170 SER A N 1
ATOM 1420 C CA . SER A 1 170 ? -19.070 -7.093 -0.627 1.00 63.59 170 SER A CA 1
ATOM 1421 C C . SER A 1 170 ? -19.085 -7.444 -2.114 1.00 63.59 170 SER A C 1
ATOM 1423 O O . SER A 1 170 ? -19.810 -8.349 -2.531 1.00 63.59 170 SER A O 1
ATOM 1425 N N . GLU A 1 171 ? -18.254 -6.780 -2.918 1.00 64.75 171 GLU A N 1
ATOM 1426 C CA . GLU A 1 171 ? -18.069 -7.103 -4.335 1.00 64.75 171 GLU A CA 1
ATOM 1427 C C . GLU A 1 171 ? -17.513 -8.517 -4.519 1.00 64.75 171 GLU A C 1
ATOM 1429 O O . GLU A 1 171 ? -18.063 -9.304 -5.293 1.00 64.75 171 GLU A O 1
ATOM 1434 N N . ALA A 1 172 ? -16.486 -8.890 -3.753 1.00 63.97 172 ALA A N 1
ATOM 1435 C CA . ALA A 1 172 ? -15.936 -10.240 -3.774 1.00 63.97 172 ALA A CA 1
ATOM 1436 C C . ALA A 1 172 ? -16.981 -11.296 -3.377 1.00 63.97 172 ALA A C 1
ATOM 1438 O O . ALA A 1 172 ? -17.049 -12.348 -4.008 1.00 63.97 172 ALA A O 1
ATOM 1439 N N . MET A 1 173 ? -17.827 -11.031 -2.377 1.00 58.97 173 MET A N 1
ATOM 1440 C CA . MET A 1 173 ? -18.914 -11.934 -1.979 1.00 58.97 173 MET A CA 1
ATOM 1441 C C . MET A 1 173 ? -19.987 -12.075 -3.066 1.00 58.97 173 MET A C 1
ATOM 1443 O O . MET A 1 173 ? -20.387 -13.198 -3.373 1.00 58.97 173 MET A O 1
ATOM 1447 N N . LYS A 1 174 ? -20.411 -10.972 -3.698 1.00 57.75 174 LYS A N 1
ATOM 1448 C CA . LYS A 1 174 ? -21.353 -11.001 -4.834 1.00 57.75 174 LYS A CA 1
ATOM 1449 C C . LYS A 1 174 ? -20.801 -11.817 -6.003 1.00 57.75 174 LYS A C 1
ATOM 1451 O O . LYS A 1 174 ? -21.532 -12.604 -6.596 1.00 57.75 174 LYS A O 1
ATOM 1456 N N . ASN A 1 175 ? -19.504 -11.687 -6.278 1.00 56.03 175 ASN A N 1
ATOM 1457 C CA . ASN A 1 175 ? -18.825 -12.431 -7.338 1.00 56.03 175 ASN A CA 1
ATOM 1458 C C . ASN A 1 175 ? -18.581 -13.910 -6.967 1.00 56.03 175 ASN A C 1
ATOM 1460 O O . ASN A 1 175 ? -18.636 -14.775 -7.837 1.00 56.03 175 ASN A O 1
ATOM 1464 N N . ARG A 1 176 ? -18.372 -14.234 -5.680 1.00 48.53 176 ARG A N 1
ATOM 1465 C CA . ARG A 1 176 ? -18.220 -15.617 -5.175 1.00 48.53 176 ARG A CA 1
ATOM 1466 C C . ARG A 1 176 ? -19.508 -16.436 -5.246 1.00 48.53 176 ARG A C 1
ATOM 1468 O O . ARG A 1 176 ? -19.436 -17.634 -5.490 1.00 48.53 176 ARG A O 1
ATOM 1475 N N . LEU A 1 177 ? -20.678 -15.813 -5.093 1.00 43.72 177 LEU A N 1
ATOM 1476 C CA . LEU A 1 177 ? -21.972 -16.488 -5.290 1.00 43.72 177 LEU A CA 1
ATOM 1477 C C . LEU A 1 177 ? -22.190 -16.961 -6.740 1.00 43.72 177 LEU A C 1
ATOM 1479 O O . LEU A 1 177 ? -23.114 -17.727 -6.999 1.00 43.72 177 LEU A O 1
ATOM 1483 N N . LEU A 1 178 ? -21.334 -16.532 -7.673 1.00 43.03 178 LEU A N 1
ATOM 1484 C CA . LEU A 1 178 ? -21.408 -16.868 -9.092 1.00 43.03 178 LEU A CA 1
ATOM 1485 C C . LEU A 1 178 ? -20.354 -17.896 -9.543 1.00 43.03 178 LEU A C 1
ATOM 1487 O O . LEU A 1 178 ? -20.416 -18.336 -10.688 1.00 43.03 178 LEU A O 1
ATOM 1491 N N . VAL A 1 179 ? -19.412 -18.319 -8.685 1.00 35.47 179 VAL A N 1
ATOM 1492 C CA . VAL A 1 179 ? -18.359 -19.281 -9.070 1.00 35.47 179 VAL A CA 1
ATOM 1493 C C . VAL A 1 179 ? -18.032 -20.254 -7.923 1.00 35.47 179 VAL A C 1
ATOM 1495 O O . VAL A 1 179 ? -17.443 -19.839 -6.923 1.00 35.47 179 VAL A O 1
ATOM 1498 N N . PRO A 1 180 ? -18.350 -21.560 -8.041 1.00 31.61 180 PRO A N 1
ATOM 1499 C CA . PRO A 1 180 ? -17.870 -22.563 -7.099 1.00 31.61 180 PRO A CA 1
ATOM 1500 C C . PRO A 1 180 ? -16.421 -22.948 -7.435 1.00 31.61 180 PRO A C 1
ATOM 1502 O O . PRO A 1 180 ? -16.155 -23.473 -8.514 1.00 31.61 180 PRO A O 1
ATOM 1505 N N . GLY A 1 181 ? -15.487 -22.735 -6.502 1.00 37.56 181 GLY A N 1
ATOM 1506 C CA . GLY A 1 181 ? -14.140 -23.312 -6.599 1.00 37.56 181 GLY A CA 1
ATOM 1507 C C . GLY A 1 181 ? -13.009 -22.477 -5.996 1.00 37.56 181 GLY A C 1
ATOM 1508 O O . GLY A 1 181 ? -12.595 -21.485 -6.575 1.00 37.56 181 GLY A O 1
ATOM 1509 N N . GLN A 1 182 ? -12.522 -22.948 -4.844 1.00 34.66 182 GLN A N 1
ATOM 1510 C CA . GLN A 1 182 ? -11.129 -22.997 -4.363 1.00 34.66 182 GLN A CA 1
ATOM 1511 C C . GLN A 1 182 ? -10.167 -21.819 -4.606 1.00 34.66 182 GLN A C 1
ATOM 1513 O O . GLN A 1 182 ? -9.740 -21.576 -5.726 1.00 34.66 182 GLN A O 1
ATOM 1518 N N . TYR A 1 183 ? -9.614 -21.291 -3.504 1.00 32.38 183 TYR A N 1
ATOM 1519 C CA . TYR A 1 183 ? -8.200 -20.898 -3.454 1.00 32.38 183 TYR A CA 1
ATOM 1520 C C . TYR A 1 183 ? -7.559 -21.321 -2.128 1.00 32.38 183 TYR A C 1
ATOM 1522 O O . TYR A 1 183 ? -8.057 -21.005 -1.050 1.00 32.38 183 TYR A O 1
ATOM 1530 N N . SER A 1 184 ? -6.440 -22.038 -2.239 1.00 33.34 184 SER A N 1
ATOM 1531 C CA . SER A 1 184 ? -5.464 -22.298 -1.182 1.00 33.34 184 SER A CA 1
ATOM 1532 C C . SER A 1 184 ? -4.505 -21.107 -1.078 1.00 33.34 184 SER A C 1
ATOM 1534 O O . SER A 1 184 ? -3.786 -20.820 -2.037 1.00 33.34 184 SER A O 1
ATOM 1536 N N . GLY A 1 185 ? -4.498 -20.413 0.062 1.00 28.72 185 GLY A N 1
ATOM 1537 C CA . GLY A 1 185 ? -3.510 -19.376 0.369 1.00 28.72 185 GLY A CA 1
ATOM 1538 C C . GLY A 1 185 ? -2.148 -19.993 0.689 1.00 28.72 185 GLY A C 1
ATOM 1539 O O . GLY A 1 185 ? -2.064 -20.985 1.410 1.00 28.72 185 GLY A O 1
ATOM 1540 N N . THR A 1 186 ? -1.083 -19.436 0.117 1.00 32.28 186 THR A N 1
ATOM 1541 C CA . THR A 1 186 ? 0.302 -19.844 0.376 1.00 32.28 186 THR A CA 1
ATOM 1542 C C . THR A 1 186 ? 0.811 -19.289 1.706 1.00 32.28 186 THR A C 1
ATOM 1544 O O . THR A 1 186 ? 0.568 -18.136 2.046 1.00 32.28 186 THR A O 1
ATOM 1547 N N . THR A 1 187 ? 1.582 -20.111 2.413 1.00 32.88 187 THR A N 1
ATOM 1548 C CA . THR A 1 187 ? 2.063 -20.001 3.801 1.00 32.88 187 THR A CA 1
ATOM 1549 C C . THR A 1 187 ? 3.145 -18.934 4.055 1.00 32.88 187 THR A C 1
ATOM 1551 O O . THR A 1 187 ? 4.056 -19.153 4.849 1.00 32.88 187 THR A O 1
ATOM 1554 N N . TYR A 1 188 ? 3.094 -17.780 3.384 1.00 36.28 188 TYR A N 1
ATOM 1555 C CA . TYR A 1 188 ? 4.136 -16.744 3.485 1.00 36.28 188 TYR A CA 1
ATOM 1556 C C . TYR A 1 188 ? 3.579 -15.358 3.825 1.00 36.28 188 TYR A C 1
ATOM 1558 O O . TYR A 1 188 ? 3.778 -14.395 3.096 1.00 36.28 188 TYR A O 1
ATOM 1566 N N . SER A 1 189 ? 2.876 -15.246 4.952 1.00 45.28 189 SER A N 1
ATOM 1567 C CA . SER A 1 189 ? 2.548 -13.940 5.550 1.00 45.28 189 SER A CA 1
ATOM 1568 C C . SER A 1 189 ? 2.182 -14.014 7.038 1.00 45.28 189 SER A C 1
ATOM 1570 O O . SER A 1 189 ? 2.366 -13.020 7.738 1.00 45.28 189 SER A O 1
ATOM 1572 N N . GLU A 1 190 ? 1.794 -15.184 7.565 1.00 36.03 190 GLU A N 1
ATOM 1573 C CA . GLU A 1 190 ? 1.479 -15.377 8.993 1.00 36.03 190 GLU A CA 1
ATOM 1574 C C . GLU A 1 190 ? 2.638 -14.990 9.918 1.00 36.03 190 GLU A C 1
ATOM 1576 O O . GLU A 1 190 ? 2.451 -14.284 10.900 1.00 36.03 190 GLU A O 1
ATOM 1581 N N . ASP A 1 191 ? 3.867 -15.378 9.589 1.00 36.75 191 ASP A N 1
ATOM 1582 C CA . ASP A 1 191 ? 5.006 -15.219 10.498 1.00 36.75 191 ASP A CA 1
ATOM 1583 C C . ASP A 1 191 ? 5.463 -13.752 10.646 1.00 36.75 191 ASP A C 1
ATOM 1585 O O . ASP A 1 191 ? 6.022 -13.342 11.667 1.00 36.75 191 ASP A O 1
ATOM 1589 N N . VAL A 1 192 ? 5.216 -12.934 9.617 1.00 36.28 192 VAL A N 1
ATOM 1590 C CA . VAL A 1 192 ? 5.440 -11.479 9.637 1.00 36.28 192 VAL A CA 1
ATOM 1591 C C . VAL A 1 192 ? 4.249 -10.779 10.284 1.00 36.28 192 VAL A C 1
ATOM 1593 O O . VAL A 1 192 ? 4.448 -9.886 11.108 1.00 36.28 192 VAL A O 1
ATOM 1596 N N . TYR A 1 193 ? 3.034 -11.228 9.972 1.00 40.84 193 TYR A N 1
ATOM 1597 C CA . TYR A 1 193 ? 1.793 -10.784 10.592 1.00 40.84 193 TYR A CA 1
ATOM 1598 C C . TYR A 1 193 ? 1.834 -10.952 12.118 1.00 40.84 193 TYR A C 1
ATOM 1600 O O . TYR A 1 193 ? 1.717 -9.960 12.834 1.00 40.84 193 TYR A O 1
ATOM 1608 N N . PHE A 1 194 ? 2.146 -12.145 12.633 1.00 42.53 194 PHE A N 1
ATOM 1609 C CA . PHE A 1 194 ? 2.234 -12.406 14.072 1.00 42.53 194 PHE A CA 1
ATOM 1610 C C . PHE A 1 194 ? 3.346 -11.602 14.749 1.00 42.53 194 PHE A C 1
ATOM 1612 O O . PHE A 1 194 ? 3.147 -11.105 15.854 1.00 42.53 194 PHE A O 1
ATOM 1619 N N . LYS A 1 195 ? 4.489 -11.382 14.083 1.00 42.75 195 LYS A N 1
ATOM 1620 C CA . LYS A 1 195 ? 5.562 -10.521 14.616 1.00 42.75 195 LYS A CA 1
ATOM 1621 C C . LYS A 1 195 ? 5.143 -9.052 14.697 1.00 42.75 195 LYS A C 1
ATOM 1623 O O . LYS A 1 195 ? 5.496 -8.384 15.665 1.00 42.75 195 LYS A O 1
ATOM 1628 N N . MET A 1 196 ? 4.388 -8.539 13.725 1.00 38.47 196 MET A N 1
ATOM 1629 C CA . MET A 1 196 ? 3.881 -7.159 13.749 1.00 38.47 196 MET A CA 1
ATOM 1630 C C . MET A 1 196 ? 2.731 -6.980 14.743 1.00 38.47 196 MET A C 1
ATOM 1632 O O . MET A 1 196 ? 2.710 -5.990 15.473 1.00 38.47 196 MET A O 1
ATOM 1636 N N . VAL A 1 197 ? 1.809 -7.942 14.805 1.00 42.12 197 VAL A N 1
ATOM 1637 C CA . VAL A 1 197 ? 0.713 -7.980 15.781 1.00 42.12 197 VAL A CA 1
ATOM 1638 C C . VAL A 1 197 ? 1.279 -8.044 17.200 1.00 42.12 197 VAL A C 1
ATOM 1640 O O . VAL A 1 197 ? 0.901 -7.221 18.031 1.00 42.12 197 VAL A O 1
ATOM 1643 N N . ALA A 1 198 ? 2.268 -8.907 17.460 1.00 44.91 198 ALA A N 1
ATOM 1644 C CA . ALA A 1 198 ? 2.976 -8.950 18.740 1.00 44.91 198 ALA A CA 1
ATOM 1645 C C . ALA A 1 198 ? 3.611 -7.595 19.085 1.00 44.91 198 ALA A C 1
ATOM 1647 O O . ALA A 1 198 ? 3.503 -7.128 20.211 1.00 44.91 198 ALA A O 1
ATOM 1648 N N . TRP A 1 199 ? 4.200 -6.896 18.114 1.00 39.28 199 TRP A N 1
ATOM 1649 C CA . TRP A 1 199 ? 4.827 -5.594 18.358 1.00 39.28 199 TRP A CA 1
ATOM 1650 C C . TRP A 1 199 ? 3.827 -4.472 18.675 1.00 39.28 199 TRP A C 1
ATOM 1652 O O . TRP A 1 199 ? 4.123 -3.575 19.466 1.00 39.28 199 TRP A O 1
ATOM 1662 N N . ILE A 1 200 ? 2.634 -4.526 18.077 1.00 41.22 200 ILE A N 1
ATOM 1663 C CA . ILE A 1 200 ? 1.532 -3.588 18.336 1.00 41.22 200 ILE A CA 1
ATOM 1664 C C . ILE A 1 200 ? 0.871 -3.877 19.692 1.00 41.22 200 ILE A C 1
ATOM 1666 O O . ILE A 1 200 ? 0.482 -2.933 20.381 1.00 41.22 200 ILE A O 1
ATOM 1670 N N . LEU A 1 201 ? 0.770 -5.151 20.083 1.00 39.69 201 LEU A N 1
ATOM 1671 C CA . LEU A 1 201 ? 0.153 -5.586 21.339 1.00 39.69 201 LEU A CA 1
ATOM 1672 C C . LEU A 1 201 ? 1.099 -5.485 22.550 1.00 39.69 201 LEU A C 1
ATOM 1674 O O . LEU A 1 201 ? 0.638 -5.171 23.643 1.00 39.69 201 LEU A O 1
ATOM 1678 N N . GLU A 1 202 ? 2.407 -5.708 22.381 1.00 42.84 202 GLU A N 1
ATOM 1679 C CA . GLU A 1 202 ? 3.378 -5.729 23.490 1.00 42.84 202 GLU A CA 1
ATOM 1680 C C . GLU A 1 202 ? 3.846 -4.343 23.957 1.00 42.84 202 GLU A C 1
ATOM 1682 O O . GLU A 1 202 ? 4.458 -4.248 25.018 1.00 42.84 202 GLU A O 1
ATOM 1687 N N . GLY A 1 203 ? 3.602 -3.267 23.198 1.00 40.22 203 GLY A N 1
ATOM 1688 C CA . GLY A 1 203 ? 3.818 -1.886 23.657 1.00 40.22 203 GLY A CA 1
ATOM 1689 C C . GLY A 1 203 ? 5.200 -1.570 24.258 1.00 40.22 203 GLY A C 1
ATOM 1690 O O . GLY A 1 203 ? 5.298 -0.658 25.078 1.00 40.22 203 GLY A O 1
ATOM 1691 N N . LYS A 1 204 ? 6.268 -2.305 23.908 1.00 35.12 204 LYS A N 1
ATOM 1692 C CA . LYS A 1 204 ? 7.564 -2.154 24.590 1.00 35.12 204 LYS A CA 1
ATOM 1693 C C . LYS A 1 204 ? 8.192 -0.780 24.303 1.00 35.12 204 LYS A C 1
ATOM 1695 O O . LYS A 1 204 ? 8.380 -0.434 23.131 1.00 35.12 204 LYS A O 1
ATOM 1700 N N . PRO A 1 205 ? 8.565 -0.002 25.338 1.00 39.12 205 PRO A N 1
ATOM 1701 C CA . PRO A 1 205 ? 9.437 1.145 25.158 1.00 39.12 205 PRO A CA 1
ATOM 1702 C C . PRO A 1 205 ? 10.839 0.674 24.743 1.00 39.12 205 PRO A C 1
ATOM 1704 O O . PRO A 1 205 ? 11.212 -0.483 24.945 1.00 39.12 205 PRO A O 1
ATOM 1707 N N . LYS A 1 206 ? 11.599 1.580 24.113 1.00 35.25 206 LYS A N 1
ATOM 1708 C CA . LYS A 1 206 ? 13.004 1.373 23.724 1.00 35.25 206 LYS A CA 1
ATOM 1709 C C . LYS A 1 206 ? 13.803 0.741 24.877 1.00 35.25 206 LYS A C 1
ATOM 1711 O O . LYS A 1 206 ? 13.558 1.125 26.018 1.00 35.25 206 LYS A O 1
ATOM 1716 N N . PRO A 1 207 ? 14.789 -0.131 24.592 1.00 33.66 207 PRO A N 1
ATOM 1717 C CA . PRO A 1 207 ? 15.741 -0.532 25.616 1.00 33.66 207 PRO A CA 1
ATOM 1718 C C . PRO A 1 207 ? 16.428 0.730 26.145 1.00 33.66 207 PRO A C 1
ATOM 1720 O O . PRO A 1 207 ? 17.002 1.506 25.375 1.00 33.66 207 PRO A O 1
ATOM 1723 N N . GLU A 1 208 ? 16.292 0.965 27.446 1.00 35.91 208 GLU A N 1
ATOM 1724 C CA . GLU A 1 208 ? 17.116 1.925 28.161 1.00 35.91 208 GLU A CA 1
ATOM 1725 C C . GLU A 1 208 ? 18.574 1.491 28.008 1.00 35.91 208 GLU A C 1
ATOM 1727 O O . GLU A 1 208 ? 18.910 0.312 28.131 1.00 35.91 208 GLU A O 1
ATOM 1732 N N . ASN A 1 209 ? 19.440 2.452 27.692 1.00 43.59 209 ASN A N 1
ATOM 1733 C CA . ASN A 1 209 ? 20.874 2.257 27.805 1.00 43.59 209 ASN A CA 1
ATOM 1734 C C . ASN A 1 209 ? 21.185 2.012 29.284 1.00 43.59 209 ASN A C 1
ATOM 1736 O O . ASN A 1 209 ? 21.283 2.964 30.054 1.00 43.59 209 ASN A O 1
ATOM 1740 N N . THR A 1 210 ? 21.365 0.757 29.679 1.00 35.88 210 THR A N 1
ATOM 1741 C CA . THR A 1 210 ? 22.101 0.442 30.900 1.00 35.88 210 THR A CA 1
ATOM 1742 C C . THR A 1 210 ? 23.582 0.490 30.540 1.00 35.88 210 THR A C 1
ATOM 1744 O O . THR A 1 210 ? 24.148 -0.474 30.030 1.00 35.88 210 THR A O 1
ATOM 1747 N N . GLN A 1 211 ? 24.174 1.672 30.701 1.00 41.66 211 GLN A N 1
ATOM 1748 C CA . GLN A 1 211 ? 25.601 1.790 30.972 1.00 41.66 211 GLN A CA 1
ATOM 1749 C C . GLN A 1 211 ? 25.769 1.667 32.488 1.00 41.66 211 GLN A C 1
ATOM 1751 O O . GLN A 1 211 ? 25.320 2.548 33.219 1.00 41.66 211 GLN A O 1
ATOM 1756 N N . GLU A 1 212 ? 26.396 0.580 32.924 1.00 36.41 212 GLU A N 1
ATOM 1757 C CA . GLU A 1 212 ? 27.418 0.615 33.975 1.00 36.41 212 GLU A CA 1
ATOM 1758 C C . GLU A 1 212 ? 28.748 0.226 33.324 1.00 36.41 212 GLU A C 1
ATOM 1760 O O . GLU A 1 212 ? 28.729 -0.679 32.453 1.00 36.41 212 GLU A O 1
#